Protein AF-A0A5N9B2C7-F1 (afdb_monomer_lite)

Structure (mmCIF, N/CA/C/O backbone):
data_AF-A0A5N9B2C7-F1
#
_entry.id   AF-A0A5N9B2C7-F1
#
loop_
_atom_site.group_PDB
_atom_site.id
_atom_site.type_symbol
_atom_site.label_atom_id
_atom_site.label_alt_id
_atom_site.label_comp_id
_atom_site.label_asym_id
_atom_site.label_entity_id
_atom_site.label_seq_id
_atom_site.pdbx_PDB_ins_code
_atom_site.Cartn_x
_atom_site.Cartn_y
_atom_site.Cartn_z
_atom_site.occupancy
_atom_site.B_iso_or_equiv
_atom_site.auth_seq_id
_atom_site.auth_comp_id
_atom_site.auth_asym_id
_atom_site.auth_atom_id
_atom_site.pdbx_PDB_model_num
ATOM 1 N N . MET A 1 1 ? 15.165 1.015 -31.258 1.00 82.75 1 MET A N 1
ATOM 2 C CA . MET A 1 1 ? 15.389 -0.322 -30.674 1.00 82.75 1 MET A CA 1
ATOM 3 C C . MET A 1 1 ? 16.828 -0.724 -30.957 1.00 82.75 1 MET A C 1
ATOM 5 O O . MET A 1 1 ? 17.271 -0.529 -32.082 1.00 82.75 1 MET A O 1
ATOM 9 N N . ASN A 1 2 ? 17.553 -1.218 -29.953 1.00 95.88 2 ASN A N 1
ATOM 10 C CA . ASN A 1 2 ? 18.901 -1.771 -30.108 1.00 95.88 2 ASN A CA 1
ATOM 11 C C . ASN A 1 2 ? 18.824 -3.311 -30.058 1.00 95.88 2 ASN A C 1
ATOM 13 O O . ASN A 1 2 ? 18.348 -3.856 -29.067 1.00 95.88 2 ASN A O 1
ATOM 17 N N . GLU A 1 3 ? 19.240 -3.999 -31.127 1.00 96.50 3 GLU A N 1
ATOM 18 C CA . GLU A 1 3 ? 19.083 -5.462 -31.265 1.00 96.50 3 GLU A CA 1
ATOM 19 C C . GLU A 1 3 ? 19.950 -6.259 -30.284 1.00 96.50 3 GLU A C 1
ATOM 21 O O . GLU A 1 3 ? 19.492 -7.251 -29.724 1.00 96.50 3 GLU A O 1
ATOM 26 N N . GLU A 1 4 ? 21.178 -5.801 -30.027 1.00 97.94 4 GLU A N 1
ATOM 27 C CA . GLU A 1 4 ? 22.082 -6.432 -29.060 1.00 97.94 4 GLU A CA 1
ATOM 28 C C . GLU A 1 4 ? 21.481 -6.377 -27.649 1.00 97.94 4 GLU A C 1
ATOM 30 O O . GLU A 1 4 ? 21.398 -7.390 -26.958 1.00 97.94 4 GLU A O 1
ATOM 35 N N . LEU A 1 5 ? 20.992 -5.203 -27.243 1.00 98.19 5 LEU A N 1
ATOM 36 C CA . LEU A 1 5 ? 20.344 -5.011 -25.950 1.00 98.19 5 LEU A CA 1
ATOM 37 C C . LEU A 1 5 ? 19.039 -5.808 -25.834 1.00 98.19 5 LEU A C 1
ATOM 39 O O . LEU A 1 5 ? 18.768 -6.378 -24.780 1.00 98.19 5 LEU A O 1
ATOM 43 N N . LEU A 1 6 ? 18.246 -5.883 -26.908 1.00 98.50 6 LEU A N 1
ATOM 44 C CA . LEU A 1 6 ? 17.039 -6.708 -26.930 1.00 98.50 6 LEU A CA 1
ATOM 45 C C . LEU A 1 6 ? 17.382 -8.178 -26.676 1.00 98.50 6 LEU A C 1
ATOM 47 O O . LEU A 1 6 ? 16.735 -8.817 -25.851 1.00 98.50 6 LEU A O 1
ATOM 51 N N . LYS A 1 7 ? 18.425 -8.695 -27.334 1.00 98.25 7 LYS A N 1
ATOM 52 C CA . LYS A 1 7 ? 18.879 -10.073 -27.137 1.00 98.25 7 LYS A CA 1
ATOM 53 C C . LYS A 1 7 ? 19.343 -10.320 -25.698 1.00 98.25 7 LYS A C 1
ATOM 55 O O . LYS A 1 7 ? 18.974 -11.331 -25.109 1.00 98.25 7 LYS A O 1
ATOM 60 N N . ILE A 1 8 ? 20.058 -9.362 -25.100 1.00 98.38 8 ILE A N 1
ATOM 61 C CA . ILE A 1 8 ? 20.439 -9.412 -23.678 1.00 98.38 8 ILE A CA 1
ATOM 62 C C . ILE A 1 8 ? 19.198 -9.512 -22.777 1.00 98.38 8 ILE A C 1
ATOM 64 O O . ILE A 1 8 ? 19.199 -10.308 -21.841 1.00 98.38 8 ILE A O 1
ATOM 68 N N . TYR A 1 9 ? 18.137 -8.744 -23.044 1.00 98.38 9 TYR A N 1
ATOM 69 C CA . TYR A 1 9 ? 16.883 -8.842 -22.286 1.00 98.38 9 TYR A CA 1
ATOM 70 C C . TYR A 1 9 ? 16.199 -10.205 -22.455 1.00 98.38 9 TYR A C 1
ATOM 72 O O . TYR A 1 9 ? 15.760 -10.784 -21.467 1.00 98.38 9 TYR A O 1
ATOM 80 N N . GLU A 1 10 ? 16.143 -10.732 -23.680 1.00 98.25 10 GLU A N 1
ATOM 81 C CA . GLU A 1 10 ? 15.544 -12.039 -23.994 1.00 98.25 10 GLU A CA 1
ATOM 82 C C . GLU A 1 10 ? 16.260 -13.209 -23.316 1.00 98.25 10 GLU A C 1
ATOM 84 O O . GLU A 1 10 ? 15.604 -14.129 -22.828 1.00 98.25 10 GLU A O 1
ATOM 89 N N . ASP A 1 11 ? 17.586 -13.151 -23.230 1.00 98.19 11 ASP A N 1
ATOM 90 C CA . ASP A 1 11 ? 18.393 -14.228 -22.657 1.00 98.19 11 ASP A CA 1
ATOM 91 C C . ASP A 1 11 ? 18.405 -14.229 -21.115 1.00 98.19 11 ASP A C 1
ATOM 93 O O . ASP A 1 11 ? 18.885 -15.185 -20.509 1.00 98.19 11 ASP A O 1
ATOM 97 N N . ASN A 1 12 ? 17.872 -13.186 -20.464 1.00 98.06 12 ASN A N 1
ATOM 98 C CA . ASN A 1 12 ? 17.952 -12.993 -19.011 1.00 98.06 12 ASN A CA 1
ATOM 99 C C . ASN A 1 12 ? 16.575 -12.746 -18.386 1.00 98.06 12 ASN A C 1
ATOM 101 O O . ASN A 1 12 ? 16.365 -11.744 -17.705 1.00 98.06 12 ASN A O 1
ATOM 105 N N . THR A 1 13 ? 15.625 -13.652 -18.621 1.00 98.25 13 THR A N 1
ATOM 106 C CA . THR A 1 13 ? 14.266 -13.541 -18.073 1.00 98.25 13 THR A CA 1
ATOM 107 C C . THR A 1 13 ? 14.038 -14.414 -16.837 1.00 98.25 13 THR A C 1
ATOM 109 O O . THR A 1 13 ? 14.652 -15.468 -16.680 1.00 98.25 13 THR A O 1
ATOM 112 N N . ASN A 1 14 ? 13.151 -13.974 -15.942 1.00 97.19 14 ASN A N 1
ATOM 113 C CA . ASN A 1 14 ? 12.683 -14.767 -14.800 1.00 97.19 14 ASN A CA 1
ATOM 114 C C . ASN A 1 14 ? 11.385 -15.541 -15.113 1.00 97.19 14 ASN A C 1
ATOM 116 O O . ASN A 1 14 ? 10.897 -15.547 -16.242 1.00 97.19 14 ASN A O 1
ATOM 120 N N . GLU A 1 15 ? 10.774 -16.157 -14.100 1.00 96.12 15 GLU A N 1
ATOM 121 C CA . GLU A 1 15 ? 9.525 -16.924 -14.203 1.00 96.12 15 GLU A CA 1
ATOM 122 C C . GLU A 1 15 ? 8.302 -16.113 -14.678 1.00 96.12 15 GLU A C 1
ATOM 124 O O . GLU A 1 15 ? 7.319 -16.686 -15.158 1.00 96.12 15 GLU A O 1
ATOM 129 N N . TYR A 1 16 ? 8.362 -14.781 -14.590 1.00 96.69 16 TYR A N 1
ATOM 130 C CA . TYR A 1 16 ? 7.344 -13.869 -15.116 1.00 96.69 16 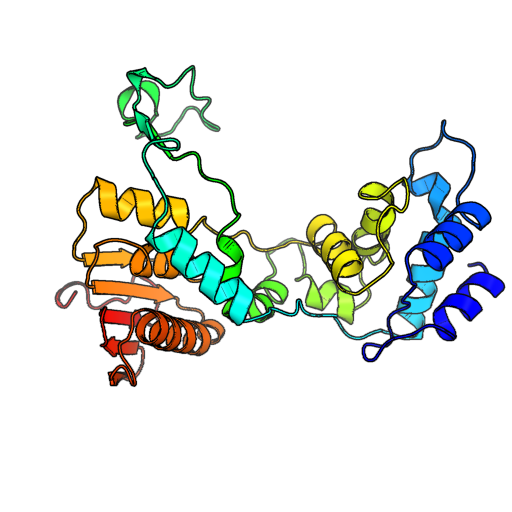TYR A CA 1
ATOM 131 C C . TYR A 1 16 ? 7.619 -13.449 -16.569 1.00 96.69 16 TYR A C 1
ATOM 133 O O . TYR A 1 16 ? 6.803 -12.747 -17.166 1.00 96.69 16 TYR A O 1
ATOM 141 N N . GLY A 1 17 ? 8.747 -13.871 -17.148 1.00 97.56 17 GLY A N 1
ATOM 142 C CA . GLY A 1 17 ? 9.225 -13.416 -18.452 1.00 97.56 17 GLY A CA 1
ATOM 143 C C . GLY A 1 17 ? 9.863 -12.025 -18.412 1.00 97.56 17 GLY A C 1
ATOM 144 O O . GLY A 1 17 ? 10.001 -11.396 -19.457 1.00 97.56 17 GLY A O 1
ATOM 145 N N . LEU A 1 18 ? 10.221 -11.512 -17.227 1.00 97.56 18 LEU A N 1
ATOM 146 C CA . LEU A 1 18 ? 10.821 -10.186 -17.074 1.00 97.56 18 LEU A CA 1
ATOM 147 C C . LEU A 1 18 ? 12.340 -10.231 -17.172 1.00 97.56 18 LEU A C 1
ATOM 149 O O . LEU A 1 18 ? 12.929 -11.088 -16.512 1.00 97.56 18 LEU A O 1
ATOM 153 N N . PRO A 1 19 ? 12.976 -9.277 -17.877 1.00 98.19 19 PRO A N 1
ATOM 154 C CA . PRO A 1 19 ? 14.418 -9.104 -17.831 1.00 98.19 19 PRO A CA 1
ATOM 155 C C . PRO A 1 19 ? 14.879 -8.832 -16.398 1.00 98.19 19 PRO A C 1
ATOM 157 O O . PRO A 1 19 ? 14.403 -7.906 -15.744 1.00 98.19 19 PRO A O 1
ATOM 160 N N . VAL A 1 20 ? 15.813 -9.630 -15.896 1.00 97.81 20 VAL A N 1
ATOM 161 C CA . VAL A 1 20 ? 16.370 -9.474 -14.553 1.00 97.81 20 VAL A CA 1
ATOM 162 C C . VAL A 1 20 ? 17.883 -9.525 -14.597 1.00 97.81 20 VAL A C 1
ATOM 164 O O . VAL A 1 20 ? 18.482 -10.323 -15.310 1.00 97.81 20 VAL A O 1
ATOM 167 N N . PHE A 1 21 ? 18.509 -8.668 -13.800 1.00 97.81 21 PHE A N 1
ATOM 168 C CA . PHE A 1 21 ? 19.958 -8.546 -13.746 1.00 97.81 21 PHE A CA 1
ATOM 169 C C . PHE A 1 21 ? 20.399 -8.362 -12.300 1.00 97.81 21 PHE A C 1
ATOM 171 O O . PHE A 1 21 ? 19.790 -7.604 -11.538 1.00 97.81 21 PHE A O 1
ATOM 178 N N . ASP A 1 22 ? 21.482 -9.039 -11.915 1.00 97.19 22 ASP A N 1
ATOM 179 C CA . ASP A 1 22 ? 22.199 -8.682 -10.696 1.00 97.19 22 ASP A CA 1
ATOM 180 C C . ASP A 1 22 ? 22.726 -7.236 -10.779 1.00 97.19 22 ASP A C 1
ATOM 182 O O . ASP A 1 22 ? 22.706 -6.595 -11.833 1.00 97.19 22 ASP A O 1
ATOM 186 N N . LEU A 1 23 ? 23.179 -6.703 -9.644 1.00 96.56 23 LEU A N 1
ATOM 187 C CA . LEU A 1 23 ? 23.578 -5.302 -9.547 1.00 96.56 23 LEU A CA 1
ATOM 188 C C . LEU A 1 23 ? 24.728 -4.958 -10.503 1.00 96.56 23 LEU A C 1
ATOM 190 O O . LEU A 1 23 ? 24.668 -3.939 -11.184 1.00 96.56 23 LEU A O 1
ATOM 194 N N . PHE A 1 24 ? 25.748 -5.812 -10.572 1.00 96.94 24 PHE A N 1
ATOM 195 C CA . PHE A 1 24 ? 26.941 -5.559 -11.372 1.00 96.94 24 PHE A CA 1
ATOM 196 C C . PHE A 1 24 ? 26.616 -5.591 -12.868 1.00 96.94 24 PHE A C 1
ATOM 198 O O . PHE A 1 24 ? 26.969 -4.676 -13.613 1.00 96.94 24 PHE A O 1
ATOM 205 N N . THR A 1 25 ? 25.881 -6.613 -13.305 1.00 97.06 25 THR A N 1
ATOM 206 C CA . THR A 1 25 ? 25.435 -6.748 -14.693 1.00 97.06 25 THR A CA 1
ATOM 207 C C . THR A 1 25 ? 24.543 -5.572 -15.091 1.00 97.06 25 THR A C 1
ATOM 209 O O . THR A 1 25 ? 24.747 -4.969 -16.146 1.00 97.06 25 THR A O 1
ATOM 212 N N . TRP A 1 26 ? 23.604 -5.181 -14.224 1.00 97.06 26 TRP A N 1
ATOM 213 C CA . TRP A 1 26 ? 22.717 -4.049 -14.479 1.00 97.06 26 TRP A CA 1
ATOM 214 C C . TRP A 1 26 ? 23.481 -2.733 -14.637 1.00 97.06 26 TRP A C 1
ATOM 216 O O . TRP A 1 26 ? 23.239 -1.992 -15.591 1.00 97.06 26 TRP A O 1
ATOM 226 N N . GLN A 1 27 ? 24.438 -2.460 -13.750 1.00 96.31 27 GLN A N 1
ATOM 227 C CA . GLN A 1 27 ? 25.285 -1.271 -13.830 1.00 96.31 27 GLN A CA 1
ATOM 228 C C . GLN A 1 27 ? 26.070 -1.225 -15.141 1.00 96.31 27 GLN A C 1
ATOM 230 O O . GLN A 1 27 ? 26.015 -0.215 -15.837 1.00 96.31 27 GLN A O 1
ATOM 235 N N . ASN A 1 28 ? 26.709 -2.329 -15.535 1.00 96.69 28 ASN A N 1
ATOM 236 C CA . ASN A 1 28 ? 27.481 -2.391 -16.779 1.00 96.69 28 ASN A CA 1
ATOM 237 C C . ASN A 1 28 ? 26.622 -2.133 -18.023 1.00 96.69 28 ASN A C 1
ATOM 239 O O . ASN A 1 28 ? 27.035 -1.390 -18.917 1.00 96.69 28 ASN A O 1
ATOM 243 N N . ILE A 1 29 ? 25.415 -2.707 -18.080 1.00 96.81 29 ILE A N 1
ATOM 244 C CA . ILE A 1 29 ? 24.469 -2.451 -19.174 1.00 96.81 29 ILE A CA 1
ATOM 245 C C . ILE A 1 29 ? 24.108 -0.959 -19.207 1.00 96.81 29 ILE A C 1
ATOM 247 O O . ILE A 1 29 ? 24.172 -0.332 -20.263 1.00 96.81 29 ILE A O 1
ATOM 251 N N . ASN A 1 30 ? 23.778 -0.359 -18.061 1.00 96.00 30 ASN A N 1
ATOM 252 C CA . ASN A 1 30 ? 23.427 1.061 -18.009 1.00 96.00 30 ASN A CA 1
ATOM 253 C C . ASN A 1 30 ? 24.604 1.958 -18.404 1.00 96.00 30 ASN A C 1
ATOM 255 O O . ASN A 1 30 ? 24.413 2.861 -19.210 1.00 96.00 30 ASN A O 1
ATOM 259 N N . THR A 1 31 ? 25.824 1.681 -17.943 1.00 95.44 31 THR A N 1
ATOM 260 C CA . THR A 1 31 ? 27.028 2.416 -18.364 1.00 95.44 31 THR A CA 1
ATOM 261 C C . THR A 1 31 ? 27.252 2.346 -19.875 1.00 95.44 31 THR A C 1
ATOM 263 O O . THR A 1 31 ? 27.678 3.332 -20.469 1.00 95.44 31 THR A O 1
ATOM 266 N N . LYS A 1 32 ? 26.955 1.206 -20.511 1.00 96.50 32 LYS A N 1
ATOM 267 C CA . LYS A 1 32 ? 27.124 1.024 -21.958 1.00 96.50 32 LYS A CA 1
ATOM 268 C C . LYS A 1 32 ? 26.070 1.766 -22.789 1.00 96.50 32 LYS A C 1
ATOM 270 O O . LYS A 1 32 ? 26.400 2.266 -23.861 1.00 96.50 32 LYS A O 1
ATOM 275 N N . TYR A 1 33 ? 24.812 1.794 -22.342 1.00 96.50 33 TYR A N 1
ATOM 276 C CA . TYR A 1 33 ? 23.679 2.233 -23.173 1.00 96.50 33 TYR A CA 1
ATOM 277 C C . TYR A 1 33 ? 23.008 3.545 -22.730 1.00 96.50 33 TYR A C 1
ATOM 279 O O . TYR A 1 33 ? 22.169 4.061 -23.472 1.00 96.50 33 TYR A O 1
ATOM 287 N N . ILE A 1 34 ? 23.334 4.090 -21.553 1.00 95.44 34 ILE A N 1
ATOM 288 C CA . ILE A 1 34 ? 22.892 5.429 -21.135 1.00 95.44 34 ILE A CA 1
ATOM 289 C C . ILE A 1 34 ? 23.835 6.489 -21.709 1.00 95.44 34 ILE A C 1
ATOM 291 O O . ILE A 1 34 ? 25.053 6.364 -21.623 1.00 95.44 34 ILE A O 1
ATOM 295 N N . ASP A 1 35 ? 23.261 7.572 -22.236 1.00 95.12 35 ASP A N 1
ATOM 296 C CA . ASP A 1 35 ? 24.022 8.729 -22.711 1.00 95.12 35 ASP A CA 1
ATOM 297 C C . ASP A 1 35 ? 24.835 9.377 -21.564 1.00 95.12 35 ASP A C 1
ATOM 299 O O . ASP A 1 35 ? 24.261 9.730 -20.515 1.00 95.12 35 ASP A O 1
ATOM 303 N N . PRO A 1 36 ? 26.162 9.544 -21.722 1.00 94.19 36 PRO A N 1
ATOM 304 C CA . PRO A 1 36 ? 27.002 10.166 -20.707 1.00 94.19 36 PRO A CA 1
ATOM 305 C C . PRO A 1 36 ? 26.758 11.675 -20.541 1.00 94.19 36 PRO A C 1
ATOM 307 O O . PRO A 1 36 ? 27.207 12.224 -19.536 1.00 94.19 36 PRO A O 1
ATOM 310 N N . ASP A 1 37 ? 26.053 12.353 -21.457 1.00 94.88 37 ASP A N 1
ATOM 311 C CA . ASP A 1 37 ? 25.750 13.784 -21.351 1.00 94.88 37 ASP A CA 1
ATOM 312 C C . ASP A 1 37 ? 24.792 14.073 -20.183 1.00 94.88 37 ASP A C 1
ATOM 314 O O . ASP A 1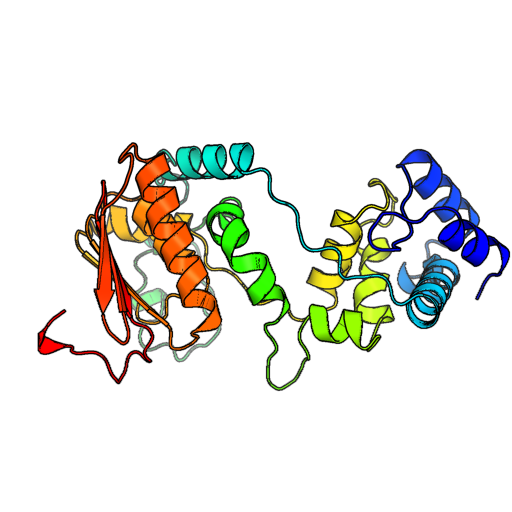 37 ? 23.567 13.948 -20.272 1.00 94.88 37 ASP A O 1
ATOM 318 N N . THR A 1 38 ? 25.367 14.492 -19.057 1.00 92.69 38 THR A N 1
ATOM 319 C CA . THR A 1 38 ? 24.642 14.823 -17.827 1.00 92.69 38 THR A CA 1
ATOM 320 C C . THR A 1 38 ? 23.846 16.124 -17.913 1.00 92.69 38 THR A C 1
ATOM 322 O O . THR A 1 38 ? 23.044 16.384 -17.015 1.00 92.69 38 THR A O 1
ATOM 325 N N . SER A 1 39 ? 24.001 16.919 -18.980 1.00 95.06 39 SER A N 1
ATOM 326 C CA . SER A 1 39 ? 23.151 18.090 -19.225 1.00 95.06 39 SER A CA 1
ATOM 327 C C . SER A 1 39 ? 21.734 17.697 -19.662 1.00 95.06 39 SER A C 1
ATOM 329 O O . SER A 1 39 ? 20.785 18.472 -19.510 1.00 95.06 39 SER A O 1
ATOM 331 N N . LEU A 1 40 ? 21.561 16.471 -20.168 1.00 94.06 40 LEU A N 1
ATOM 332 C CA . LEU A 1 40 ? 20.271 15.940 -20.580 1.00 94.06 40 LEU A CA 1
ATOM 333 C C . LEU A 1 40 ? 19.497 15.349 -19.389 1.00 94.06 40 LEU A C 1
ATOM 335 O O . LEU A 1 40 ? 20.069 14.683 -18.523 1.00 94.06 40 LEU A O 1
ATOM 339 N N . PRO A 1 41 ? 18.158 15.488 -19.356 1.00 93.00 41 PRO A N 1
ATOM 340 C CA . PRO A 1 41 ? 17.342 14.780 -18.379 1.00 93.00 41 PRO A CA 1
ATOM 341 C C . PRO A 1 41 ? 17.465 13.261 -18.564 1.00 93.00 41 PRO A C 1
ATOM 343 O O . PRO A 1 41 ? 17.583 12.764 -19.686 1.00 93.00 41 PRO A O 1
ATOM 346 N N . MET A 1 42 ? 17.335 12.510 -17.466 1.00 93.25 42 MET A N 1
ATOM 347 C CA . MET A 1 42 ? 17.498 11.048 -17.456 1.00 93.25 42 MET A CA 1
ATOM 348 C C . MET A 1 42 ? 16.619 10.316 -18.485 1.00 93.25 42 MET A C 1
ATOM 350 O O . MET A 1 42 ? 17.049 9.342 -19.091 1.00 93.25 42 MET A O 1
ATOM 354 N N . SER A 1 43 ? 15.413 10.818 -18.767 1.00 89.25 43 SER A N 1
ATOM 355 C CA . SER A 1 43 ? 14.522 10.238 -19.785 1.00 89.25 43 SER A CA 1
ATOM 356 C C . SER A 1 43 ? 15.069 10.314 -21.216 1.00 89.25 43 SER A C 1
ATOM 358 O O . SER A 1 43 ? 14.689 9.494 -22.050 1.00 89.25 43 SER A O 1
ATOM 360 N N . LYS A 1 44 ? 15.939 11.289 -21.516 1.00 94.19 44 LYS A N 1
ATOM 361 C CA . LYS A 1 44 ? 16.662 11.369 -22.792 1.00 94.19 44 LYS A CA 1
ATOM 362 C C . LYS A 1 44 ? 17.910 10.495 -22.759 1.00 94.19 44 LYS A C 1
ATOM 364 O O . LYS A 1 44 ? 18.135 9.754 -23.709 1.00 94.19 44 LYS A O 1
ATOM 369 N N . ARG A 1 45 ? 18.655 10.525 -21.650 1.00 96.00 45 ARG A N 1
ATOM 370 C CA . ARG A 1 45 ? 19.885 9.737 -21.491 1.00 96.00 45 ARG A CA 1
ATOM 371 C C . ARG A 1 45 ? 19.631 8.231 -21.569 1.00 96.00 45 ARG A C 1
ATOM 373 O O . ARG A 1 45 ? 20.344 7.523 -22.265 1.00 96.00 45 ARG A O 1
ATOM 380 N N . ALA A 1 46 ? 18.566 7.748 -20.934 1.00 96.25 46 ALA A N 1
ATOM 381 C CA . ALA A 1 46 ? 18.173 6.339 -20.940 1.00 96.25 46 ALA A CA 1
ATOM 382 C C . ALA A 1 46 ? 17.264 5.952 -22.126 1.00 96.25 46 ALA A C 1
ATOM 384 O O . ALA A 1 46 ? 16.639 4.893 -22.100 1.00 96.25 46 ALA A O 1
ATOM 385 N N . LYS A 1 47 ? 17.146 6.785 -23.174 1.00 96.19 47 LYS A N 1
ATOM 386 C CA . LYS A 1 47 ? 16.179 6.564 -24.265 1.00 96.19 47 LYS A CA 1
ATOM 387 C C . LYS A 1 47 ? 16.347 5.205 -24.952 1.00 96.19 47 LYS A C 1
ATOM 389 O O . LYS A 1 47 ? 15.351 4.528 -25.181 1.00 96.19 47 LYS A O 1
ATOM 394 N N . VAL A 1 48 ? 17.581 4.796 -25.256 1.00 97.38 48 VAL A N 1
ATOM 395 C CA . VAL A 1 48 ? 17.857 3.501 -25.911 1.00 97.38 48 VAL A CA 1
ATOM 396 C C . VAL A 1 48 ? 17.394 2.333 -25.040 1.00 97.38 48 VAL A C 1
ATOM 398 O O . VAL A 1 48 ? 16.767 1.405 -25.552 1.00 97.38 48 VAL A O 1
ATOM 401 N N . MET A 1 49 ? 17.650 2.411 -23.733 1.00 97.12 49 MET A N 1
ATOM 402 C CA . MET A 1 49 ? 17.223 1.416 -22.750 1.00 97.12 49 MET A CA 1
ATOM 403 C C . MET A 1 49 ? 15.695 1.342 -22.657 1.00 97.12 49 MET A C 1
ATOM 405 O O . MET A 1 49 ? 15.118 0.269 -22.819 1.00 97.12 49 MET A O 1
ATOM 409 N N . ILE A 1 50 ? 15.035 2.492 -22.475 1.00 96.88 50 ILE A N 1
ATOM 410 C CA . ILE A 1 50 ? 13.575 2.594 -22.347 1.00 96.88 50 ILE A CA 1
ATOM 411 C C . ILE A 1 50 ? 12.880 2.063 -23.604 1.00 96.88 50 ILE A C 1
ATOM 413 O O . ILE A 1 50 ? 12.008 1.208 -23.496 1.00 96.88 50 ILE A O 1
ATOM 417 N N . ASP A 1 51 ? 13.271 2.528 -24.792 1.00 97.88 51 ASP A N 1
ATOM 418 C CA . ASP A 1 51 ? 12.633 2.113 -26.046 1.00 97.88 51 ASP A CA 1
ATOM 419 C C . ASP A 1 51 ? 12.832 0.615 -26.321 1.00 97.88 51 ASP A C 1
ATOM 421 O O . ASP A 1 51 ? 11.945 -0.044 -26.859 1.00 97.88 51 ASP A O 1
ATOM 425 N N . THR A 1 52 ? 13.997 0.066 -25.965 1.00 98.44 52 THR A N 1
ATOM 426 C CA . THR A 1 52 ? 14.276 -1.366 -26.149 1.00 98.44 52 THR A CA 1
ATOM 427 C C . THR A 1 52 ? 13.489 -2.215 -25.148 1.00 98.44 52 THR A C 1
ATOM 429 O O . THR A 1 52 ? 12.958 -3.254 -25.529 1.00 98.44 52 THR A O 1
ATOM 432 N N . MET A 1 53 ? 13.332 -1.750 -23.903 1.00 97.94 53 MET A N 1
ATOM 433 C CA . MET A 1 53 ? 12.490 -2.408 -22.898 1.00 97.94 53 MET A CA 1
ATOM 434 C C . MET A 1 53 ? 11.007 -2.371 -23.295 1.00 97.94 53 MET A C 1
ATOM 436 O O . MET A 1 53 ? 10.321 -3.377 -23.171 1.00 97.94 53 MET A O 1
ATOM 440 N N . ILE A 1 54 ? 10.512 -1.247 -23.827 1.00 97.69 54 ILE A N 1
ATOM 441 C CA . ILE A 1 54 ? 9.138 -1.143 -24.351 1.00 97.69 54 ILE A CA 1
ATOM 442 C C . ILE A 1 54 ? 8.921 -2.162 -25.471 1.00 97.69 54 ILE A C 1
ATOM 444 O O . ILE A 1 54 ? 7.963 -2.927 -25.421 1.00 97.69 54 ILE A O 1
ATOM 448 N N . HIS A 1 55 ? 9.846 -2.234 -26.432 1.00 98.12 55 HIS A N 1
ATOM 449 C CA . HIS A 1 55 ? 9.751 -3.204 -27.521 1.00 98.12 55 HIS A CA 1
ATOM 450 C C . HIS A 1 55 ? 9.757 -4.657 -27.018 1.00 98.12 55 HIS A C 1
ATOM 452 O O . HIS A 1 55 ? 8.994 -5.490 -27.505 1.00 98.12 55 HIS A O 1
ATOM 458 N N . PHE A 1 56 ? 10.589 -4.964 -26.015 1.00 98.44 56 PHE A N 1
ATOM 459 C CA . PHE A 1 56 ? 10.580 -6.268 -25.353 1.00 98.44 56 PHE A CA 1
ATOM 460 C C . PHE A 1 56 ? 9.192 -6.589 -24.771 1.00 98.44 56 PHE A C 1
ATOM 462 O O . PHE A 1 56 ? 8.669 -7.679 -24.993 1.00 98.44 56 PHE A O 1
ATOM 469 N N . PHE A 1 57 ? 8.580 -5.639 -24.061 1.00 98.00 57 PHE A N 1
ATOM 470 C CA . PHE A 1 57 ? 7.264 -5.800 -23.438 1.00 98.00 57 PHE A CA 1
ATOM 471 C C . PHE A 1 57 ? 6.152 -6.031 -24.470 1.00 98.00 57 PHE A C 1
ATOM 473 O O . PHE A 1 57 ? 5.372 -6.970 -24.328 1.00 98.00 57 PHE A O 1
ATOM 480 N N . GLU A 1 58 ? 6.129 -5.253 -25.552 1.00 97.00 58 GLU A N 1
ATOM 481 C CA . GLU A 1 58 ? 5.157 -5.412 -26.642 1.00 97.00 58 GLU A CA 1
ATOM 482 C C . GLU A 1 58 ? 5.249 -6.796 -27.306 1.00 97.00 58 GLU A C 1
ATOM 484 O O . GLU A 1 58 ? 4.224 -7.403 -27.632 1.00 97.00 58 GLU A O 1
ATOM 489 N N . LYS A 1 59 ? 6.478 -7.303 -27.483 1.00 97.31 59 LYS A N 1
ATOM 490 C CA . LYS A 1 59 ? 6.761 -8.593 -28.124 1.00 97.31 59 LYS A CA 1
ATOM 491 C C . LYS A 1 59 ? 6.437 -9.784 -27.223 1.00 97.31 59 LYS A C 1
ATOM 493 O O . LYS A 1 59 ? 5.825 -10.743 -27.686 1.00 97.31 59 LYS A O 1
ATOM 498 N N . HIS A 1 60 ? 6.864 -9.736 -25.963 1.00 97.62 60 HIS A N 1
ATOM 499 C CA . HIS A 1 60 ? 6.866 -10.903 -25.070 1.00 97.62 60 HIS A CA 1
ATOM 500 C C . HIS A 1 60 ? 5.757 -10.892 -24.023 1.00 97.62 60 HIS A C 1
ATOM 502 O O . HIS A 1 60 ? 5.440 -11.945 -23.479 1.00 97.62 60 HIS A O 1
ATOM 508 N N . LYS A 1 61 ? 5.149 -9.728 -23.762 1.00 97.06 61 LYS A N 1
ATOM 509 C CA . LYS A 1 61 ? 4.038 -9.533 -22.817 1.00 97.06 61 LYS A CA 1
ATOM 510 C C . LYS A 1 61 ? 4.293 -10.217 -21.463 1.00 97.06 61 LYS A C 1
ATOM 512 O O . LYS A 1 61 ? 3.550 -11.131 -21.091 1.00 97.06 61 LYS A O 1
ATOM 517 N N . PRO A 1 62 ? 5.353 -9.814 -20.734 1.00 97.44 62 PRO A N 1
ATOM 518 C CA . PRO A 1 62 ? 5.690 -10.419 -19.451 1.00 97.44 62 PRO A CA 1
ATOM 519 C C . PRO A 1 62 ? 4.521 -10.323 -18.467 1.00 97.44 62 PRO A C 1
ATOM 521 O O . PRO A 1 62 ? 3.757 -9.357 -18.472 1.00 97.44 62 PRO A O 1
ATOM 524 N N . LYS A 1 63 ? 4.387 -11.314 -17.585 1.00 96.56 63 LYS A N 1
ATOM 525 C CA . LYS A 1 63 ? 3.336 -11.335 -16.561 1.00 96.56 63 LYS A CA 1
ATOM 526 C C . LYS A 1 63 ? 3.611 -10.276 -15.491 1.00 96.56 63 LYS A C 1
ATOM 528 O O . LYS A 1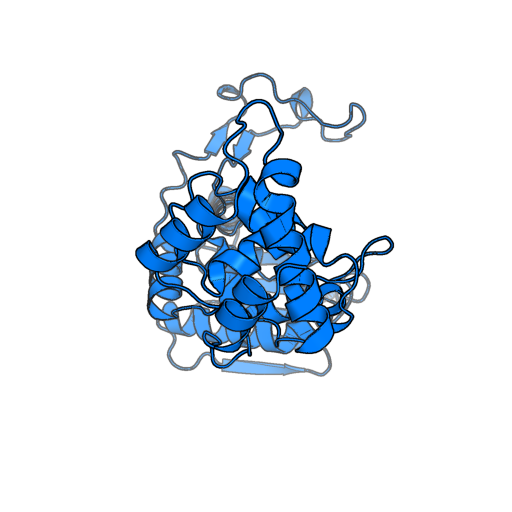 63 ? 4.762 -10.024 -15.146 1.00 96.56 63 LYS A O 1
ATOM 533 N N . PHE A 1 64 ? 2.550 -9.681 -14.942 1.00 95.38 64 PHE A N 1
ATOM 534 C CA . PHE A 1 64 ? 2.673 -8.684 -13.876 1.00 95.38 64 PHE A CA 1
ATOM 535 C C . PHE A 1 64 ? 3.342 -9.292 -12.625 1.00 95.38 64 PHE A C 1
ATOM 537 O O . PHE A 1 64 ? 2.811 -10.267 -12.075 1.00 95.38 64 PHE A O 1
ATOM 544 N N . PRO A 1 65 ? 4.469 -8.735 -12.142 1.00 93.69 65 PRO A N 1
ATOM 545 C CA . PRO A 1 65 ? 5.211 -9.287 -11.016 1.00 93.69 65 PRO A CA 1
ATOM 546 C C . PRO A 1 65 ? 4.626 -8.769 -9.701 1.00 93.69 65 PRO A C 1
ATOM 548 O O . PRO A 1 65 ? 5.160 -7.835 -9.104 1.00 93.69 65 PRO A O 1
ATOM 551 N N . PHE A 1 66 ? 3.497 -9.332 -9.262 1.00 90.88 66 PHE A N 1
ATOM 552 C CA . PHE A 1 66 ? 2.888 -8.942 -7.986 1.00 90.88 66 PHE A CA 1
ATOM 553 C C . PHE A 1 66 ? 3.914 -8.929 -6.854 1.00 90.88 66 PHE A C 1
ATOM 555 O O . PHE A 1 66 ? 4.856 -9.719 -6.835 1.00 90.88 66 PHE A O 1
ATOM 562 N N . ARG A 1 67 ? 3.718 -8.017 -5.902 1.00 89.88 67 ARG A N 1
ATOM 563 C CA . ARG A 1 67 ? 4.608 -7.925 -4.754 1.00 89.88 67 ARG A CA 1
ATOM 564 C C . ARG A 1 67 ? 4.524 -9.207 -3.931 1.00 89.88 67 ARG A C 1
ATOM 566 O O . ARG A 1 67 ? 3.438 -9.596 -3.506 1.00 89.88 67 ARG A O 1
ATOM 573 N N . ASP A 1 68 ? 5.684 -9.781 -3.652 1.00 88.31 68 ASP A N 1
ATOM 574 C CA . ASP A 1 68 ? 5.825 -10.852 -2.678 1.00 88.31 68 ASP A CA 1
ATOM 575 C C . ASP A 1 68 ? 5.985 -10.268 -1.272 1.00 88.31 68 ASP A C 1
ATOM 577 O O . ASP A 1 68 ? 6.613 -9.220 -1.067 1.00 88.31 68 ASP A O 1
ATOM 581 N N . PHE A 1 69 ? 5.393 -10.952 -0.300 1.00 93.69 69 PHE A N 1
ATOM 582 C CA . PHE A 1 69 ? 5.445 -10.589 1.107 1.00 93.69 69 PHE A CA 1
ATOM 583 C C . PHE A 1 69 ? 5.990 -11.770 1.897 1.00 93.69 69 PHE A C 1
ATOM 585 O O . PHE A 1 69 ? 5.511 -12.892 1.747 1.00 93.69 69 PHE A O 1
ATOM 592 N N . ASP A 1 70 ? 6.967 -11.502 2.757 1.00 96.06 70 ASP A N 1
ATOM 593 C CA . ASP A 1 70 ? 7.383 -12.452 3.778 1.00 96.06 70 ASP A CA 1
ATOM 594 C C . ASP A 1 70 ? 6.450 -12.300 4.989 1.00 96.06 70 ASP A C 1
ATOM 596 O O . ASP A 1 70 ? 6.428 -11.255 5.647 1.00 96.06 70 ASP A O 1
ATOM 600 N N . GLU A 1 71 ? 5.648 -13.329 5.273 1.00 96.62 71 GLU A N 1
ATOM 601 C CA . GLU A 1 71 ? 4.708 -13.311 6.398 1.00 96.62 71 GLU A CA 1
ATOM 602 C C . GLU A 1 71 ? 5.431 -13.121 7.740 1.00 96.62 71 GLU A C 1
ATOM 604 O O . GLU A 1 71 ? 4.898 -12.465 8.637 1.00 96.62 71 GLU A O 1
ATOM 609 N N . HIS A 1 72 ? 6.656 -13.641 7.887 1.00 97.75 72 HIS A N 1
ATOM 610 C CA . HIS A 1 72 ? 7.440 -13.439 9.098 1.00 97.75 72 HIS A CA 1
ATOM 611 C C . HIS A 1 72 ? 7.708 -11.950 9.318 1.00 97.75 72 HIS A C 1
ATOM 613 O O . HIS A 1 72 ? 7.415 -11.438 10.401 1.00 97.75 72 HIS A O 1
ATOM 619 N N . ASP A 1 73 ? 8.202 -11.253 8.296 1.00 97.81 73 ASP A N 1
ATOM 620 C CA . ASP A 1 73 ? 8.504 -9.821 8.365 1.00 97.81 73 ASP A CA 1
ATOM 621 C C . ASP A 1 73 ? 7.242 -8.989 8.606 1.00 97.81 73 ASP A C 1
ATOM 623 O O . ASP A 1 73 ? 7.236 -8.069 9.429 1.00 97.81 73 ASP A O 1
ATOM 627 N N . VAL A 1 74 ? 6.143 -9.328 7.925 1.00 98.38 74 VAL A N 1
ATOM 628 C CA . VAL A 1 74 ? 4.853 -8.649 8.107 1.00 98.38 74 VAL A CA 1
ATOM 629 C C . VAL A 1 74 ? 4.339 -8.835 9.536 1.00 98.38 74 VAL A C 1
ATOM 631 O O . VAL A 1 74 ? 3.909 -7.865 10.166 1.00 98.38 74 VAL A O 1
ATOM 634 N N . ARG A 1 75 ? 4.443 -10.047 10.090 1.00 98.44 75 ARG A N 1
ATOM 635 C CA . ARG A 1 75 ? 4.066 -10.348 11.474 1.00 98.44 75 ARG A CA 1
ATOM 636 C C . ARG A 1 75 ? 4.937 -9.604 12.485 1.00 98.44 75 ARG A C 1
ATOM 638 O O . ARG A 1 75 ? 4.403 -9.059 13.450 1.00 98.44 75 ARG A O 1
ATOM 645 N N . GLN A 1 76 ? 6.254 -9.536 12.275 1.00 98.56 76 GLN A N 1
ATOM 646 C CA . GLN A 1 76 ? 7.124 -8.730 13.141 1.00 98.56 76 GLN A CA 1
ATOM 647 C C . GLN A 1 76 ? 6.710 -7.260 13.112 1.00 98.56 76 GLN A C 1
ATOM 649 O O . GLN A 1 76 ? 6.580 -6.635 14.165 1.00 98.56 76 GLN A O 1
ATOM 654 N N . ASN A 1 77 ? 6.412 -6.728 11.926 1.00 98.31 77 ASN A N 1
ATOM 655 C CA . ASN A 1 77 ? 5.960 -5.351 11.787 1.00 98.31 77 ASN A CA 1
ATOM 656 C C . ASN A 1 77 ? 4.606 -5.104 12.477 1.00 98.31 77 ASN A C 1
ATOM 658 O O . ASN A 1 77 ? 4.402 -4.052 13.082 1.00 98.31 77 ASN A O 1
ATOM 662 N N . PHE A 1 78 ? 3.698 -6.087 12.455 1.00 98.75 78 PHE A N 1
ATOM 663 C CA . PHE A 1 78 ? 2.460 -6.052 13.236 1.00 98.75 78 PHE A CA 1
ATOM 664 C C . PHE A 1 78 ? 2.731 -5.974 14.744 1.00 98.75 78 PHE A C 1
ATOM 666 O O . PHE A 1 78 ? 2.171 -5.113 15.420 1.00 98.75 78 PHE A O 1
ATOM 673 N N . TYR A 1 79 ? 3.644 -6.785 15.283 1.00 98.62 79 TYR A N 1
ATOM 674 C CA . TYR A 1 79 ? 4.013 -6.695 16.700 1.00 98.62 79 TYR A CA 1
ATOM 675 C C . TYR A 1 79 ? 4.709 -5.381 17.056 1.00 98.62 79 TYR A C 1
ATOM 677 O O . TYR A 1 79 ? 4.471 -4.833 18.136 1.00 98.62 79 TYR A O 1
ATOM 685 N N . THR A 1 80 ? 5.532 -4.833 16.160 1.00 98.19 80 THR A N 1
ATOM 686 C CA . THR A 1 80 ? 6.092 -3.488 16.337 1.00 98.19 80 THR A CA 1
ATOM 687 C C . THR A 1 80 ? 4.983 -2.435 16.377 1.00 98.19 80 THR A C 1
ATOM 689 O O . THR A 1 80 ? 5.017 -1.567 17.247 1.00 98.19 80 THR A O 1
ATOM 692 N N . LEU A 1 81 ? 3.959 -2.537 15.520 1.00 98.25 81 LEU A N 1
ATOM 693 C CA . LEU A 1 81 ? 2.799 -1.644 15.554 1.00 98.25 81 LEU A CA 1
ATOM 694 C C . LEU A 1 81 ? 2.032 -1.750 16.881 1.00 98.25 81 LEU A C 1
ATOM 696 O O . LEU A 1 81 ? 1.690 -0.719 17.459 1.00 98.25 81 LEU A O 1
ATOM 700 N N . CYS A 1 82 ? 1.786 -2.963 17.387 1.00 97.88 82 CYS A N 1
ATOM 701 C CA . CYS A 1 82 ? 1.124 -3.181 18.681 1.00 97.88 82 CYS A CA 1
ATOM 702 C C . CYS A 1 82 ? 1.854 -2.465 19.828 1.00 97.88 82 CYS A C 1
ATOM 704 O O . CYS A 1 82 ? 1.217 -1.828 20.668 1.00 97.88 82 CYS A O 1
ATOM 706 N N . ASN A 1 83 ? 3.189 -2.518 19.816 1.00 96.88 83 ASN A N 1
ATOM 707 C CA . ASN A 1 83 ? 4.059 -1.945 20.847 1.00 96.88 83 ASN A CA 1
ATOM 708 C C . ASN A 1 83 ? 4.535 -0.512 20.541 1.00 96.88 83 ASN A C 1
ATOM 710 O O . ASN A 1 83 ? 5.382 0.022 21.258 1.00 96.88 83 ASN A O 1
ATOM 714 N N . LEU A 1 84 ? 4.027 0.115 19.475 1.00 95.62 84 LEU A N 1
ATOM 715 C CA . LEU A 1 84 ? 4.491 1.418 19.012 1.00 95.62 84 LEU A CA 1
ATOM 716 C C . LEU A 1 84 ? 4.306 2.495 20.090 1.00 95.62 84 LEU A C 1
ATOM 718 O O . LEU A 1 84 ? 3.190 2.732 20.559 1.00 95.62 84 LEU A O 1
ATOM 722 N N . ASN A 1 85 ? 5.383 3.215 20.422 1.00 92.69 85 ASN A N 1
ATOM 723 C CA . ASN A 1 85 ? 5.279 4.433 21.218 1.00 92.69 85 ASN A CA 1
ATOM 724 C C . ASN A 1 85 ? 4.604 5.530 20.388 1.00 92.69 85 ASN A C 1
ATOM 726 O O . ASN A 1 85 ? 5.181 6.065 19.448 1.00 92.69 85 ASN A O 1
ATOM 730 N N . LEU A 1 86 ? 3.378 5.880 20.760 1.00 91.69 86 LEU A N 1
ATOM 731 C CA . LEU A 1 86 ? 2.584 6.866 20.032 1.00 91.69 86 LEU A CA 1
ATOM 732 C C . LEU A 1 86 ? 2.985 8.312 20.362 1.00 91.69 86 LEU A C 1
ATOM 734 O O . LEU A 1 86 ? 2.732 9.211 19.564 1.00 91.69 86 LEU A O 1
ATOM 738 N N . LYS A 1 87 ? 3.590 8.555 21.533 1.00 88.56 87 LYS A N 1
ATOM 739 C CA . LYS A 1 87 ? 3.774 9.909 22.088 1.00 88.56 87 LYS A CA 1
ATOM 740 C C . LYS A 1 87 ? 4.624 10.811 21.198 1.00 88.56 87 LYS A C 1
ATOM 742 O O . LYS A 1 87 ? 4.333 11.997 21.094 1.00 88.56 87 LYS A O 1
ATOM 747 N N . ASP A 1 88 ? 5.622 10.242 20.531 1.00 88.19 88 ASP A N 1
ATOM 748 C CA . ASP A 1 88 ? 6.579 10.997 19.715 1.00 88.19 88 ASP A CA 1
ATOM 749 C C . ASP A 1 88 ? 5.972 11.467 18.380 1.00 88.19 88 ASP A C 1
ATOM 751 O O . ASP A 1 88 ? 6.546 12.301 17.681 1.00 88.19 88 ASP A O 1
ATOM 755 N N . ASN A 1 89 ? 4.785 10.959 18.035 1.00 92.44 89 ASN A N 1
ATOM 756 C CA . ASN A 1 89 ? 4.087 11.232 16.782 1.00 92.44 89 ASN A CA 1
ATOM 757 C C . ASN A 1 89 ? 2.723 11.915 16.979 1.00 92.44 89 ASN A C 1
ATOM 759 O O . ASN A 1 89 ? 2.006 12.134 15.999 1.00 92.44 89 ASN A O 1
ATOM 763 N N . ILE A 1 90 ? 2.364 12.266 18.219 1.00 92.44 90 ILE A N 1
ATOM 764 C CA . ILE A 1 90 ? 1.136 12.995 18.557 1.00 92.44 90 ILE A CA 1
ATOM 765 C C . ILE A 1 90 ? 1.510 14.413 18.983 1.00 92.44 90 ILE A C 1
ATOM 767 O O . ILE A 1 90 ? 2.091 14.635 20.047 1.00 92.44 90 ILE A O 1
ATOM 771 N N . PHE A 1 91 ? 1.136 15.387 18.160 1.00 92.69 91 PHE A N 1
ATOM 772 C CA . PHE A 1 91 ? 1.411 16.798 18.400 1.00 92.69 91 PHE A CA 1
ATOM 773 C C . PHE A 1 91 ? 0.107 17.502 18.768 1.00 92.69 91 PHE A C 1
ATOM 775 O O . PHE A 1 91 ? -0.735 17.676 17.891 1.00 92.69 91 PHE A O 1
ATOM 782 N N . PRO A 1 92 ? -0.105 17.902 20.031 1.00 91.69 92 PRO A N 1
ATOM 783 C CA . PRO A 1 92 ? -1.284 18.679 20.392 1.00 91.69 92 PRO A CA 1
ATOM 784 C C . PRO A 1 92 ? -1.227 20.065 19.728 1.00 91.69 92 PRO A C 1
ATOM 786 O O . PRO A 1 92 ? -0.148 20.518 19.323 1.00 91.69 92 PRO A O 1
ATOM 789 N N . LYS A 1 93 ? -2.383 20.725 19.587 1.00 91.75 93 LYS A N 1
ATOM 790 C CA . LYS A 1 93 ? -2.531 21.998 18.856 1.00 91.75 93 LYS A CA 1
ATOM 791 C C . LYS A 1 93 ? -1.475 23.037 19.245 1.00 91.75 93 LYS A C 1
ATOM 793 O O . LYS A 1 93 ? -0.901 23.677 18.374 1.00 91.75 93 LYS A O 1
ATOM 798 N N . GLU A 1 94 ? -1.148 23.146 20.529 1.00 91.06 94 GLU A N 1
ATOM 799 C CA . GLU A 1 94 ? -0.218 24.140 21.086 1.00 91.06 94 GLU A CA 1
ATOM 800 C C . GLU A 1 94 ? 1.237 23.904 20.658 1.00 91.06 94 GLU A C 1
ATOM 802 O O . GLU A 1 94 ? 2.058 24.817 20.699 1.00 91.06 94 GLU A O 1
ATOM 807 N N . LYS A 1 95 ? 1.572 22.672 20.255 1.00 90.44 95 LYS A N 1
ATOM 808 C CA . LYS A 1 95 ? 2.888 22.309 19.707 1.00 90.44 95 LYS A CA 1
ATOM 809 C C . LYS A 1 95 ? 2.915 22.335 18.181 1.00 90.44 95 LYS A C 1
ATOM 811 O O . LYS A 1 95 ? 3.978 22.140 17.589 1.00 90.44 95 LYS A O 1
ATOM 816 N N . CYS A 1 96 ? 1.768 22.540 17.539 1.00 89.38 96 CYS A N 1
ATOM 817 C CA . CYS A 1 96 ? 1.696 22.674 16.095 1.00 89.38 96 CYS A CA 1
ATOM 818 C C . CYS A 1 96 ? 2.161 24.078 15.692 1.00 89.38 96 CYS A C 1
ATOM 820 O O . CYS A 1 96 ? 1.831 25.074 16.332 1.00 89.38 96 CYS A O 1
ATOM 822 N N . LYS A 1 97 ? 2.937 24.160 14.607 1.00 84.81 97 LYS A N 1
ATOM 823 C CA . LYS A 1 97 ? 3.164 25.432 13.905 1.00 84.81 97 LYS A CA 1
ATOM 824 C C . LYS A 1 97 ? 1.890 25.805 13.129 1.00 84.81 97 LYS A C 1
ATOM 826 O O . LYS A 1 97 ? 0.821 25.245 13.355 1.00 84.81 97 LYS A O 1
ATOM 831 N N . THR A 1 98 ? 2.006 26.708 12.164 1.00 86.00 98 THR A N 1
ATOM 832 C CA . THR A 1 98 ? 0.946 26.961 11.188 1.00 86.00 98 THR A CA 1
ATOM 833 C C . THR A 1 98 ? 0.567 25.671 10.457 1.00 86.00 98 THR A C 1
ATOM 835 O O . THR A 1 98 ? 1.409 25.045 9.810 1.00 86.00 98 THR A O 1
ATOM 838 N N . VAL A 1 99 ? -0.703 25.281 10.567 1.00 88.56 99 VAL A N 1
ATOM 839 C CA . VAL A 1 99 ? -1.292 24.210 9.761 1.00 88.56 99 VAL A CA 1
ATOM 840 C C . VAL A 1 99 ? -1.901 24.842 8.525 1.00 88.56 99 VAL A C 1
ATOM 842 O O . VAL A 1 99 ? -2.784 25.688 8.626 1.00 88.56 99 VAL A O 1
ATOM 845 N N . HIS A 1 100 ? -1.386 24.453 7.362 1.00 88.94 100 HIS A N 1
ATOM 846 C CA . HIS A 1 100 ? -1.910 24.900 6.082 1.00 88.94 100 HIS A CA 1
ATOM 847 C C . HIS A 1 100 ? -3.019 23.957 5.640 1.00 88.94 100 HIS A C 1
ATOM 849 O O . HIS A 1 100 ? -2.773 22.789 5.332 1.00 88.94 100 HIS A O 1
ATOM 855 N N . GLU A 1 101 ? -4.237 24.472 5.619 1.00 90.75 101 GLU A N 1
ATOM 856 C CA . GLU A 1 101 ? -5.384 23.761 5.082 1.00 90.75 101 GLU A CA 1
ATOM 857 C C . GLU A 1 101 ? -5.420 23.906 3.561 1.00 90.75 101 GLU A C 1
ATOM 859 O O . GLU A 1 101 ? -5.035 24.933 3.003 1.00 90.75 101 GLU A O 1
ATOM 864 N N . LYS A 1 102 ? -5.831 22.837 2.874 1.00 92.50 102 LYS A N 1
ATOM 865 C CA . LYS A 1 102 ? -5.882 22.821 1.405 1.00 92.50 102 LYS A CA 1
ATOM 866 C C . LYS A 1 102 ? -6.943 23.777 0.850 1.00 92.50 102 LYS A C 1
ATOM 868 O O . LYS A 1 102 ? -6.749 24.323 -0.233 1.00 92.50 102 LYS A O 1
ATOM 873 N N . TYR A 1 103 ? -8.044 23.920 1.576 1.00 92.44 103 TYR A N 1
ATOM 874 C CA . TYR A 1 103 ? -9.173 24.781 1.254 1.00 92.44 103 TYR A CA 1
ATOM 875 C C . TYR A 1 103 ? -9.455 25.669 2.465 1.00 92.44 103 TYR A C 1
ATOM 877 O O . TYR A 1 103 ? -9.127 25.298 3.594 1.00 92.44 103 TYR A O 1
ATOM 885 N N . ASP A 1 104 ? -10.007 26.847 2.216 1.00 89.56 104 ASP A N 1
ATOM 886 C CA . ASP A 1 104 ? -10.327 27.870 3.213 1.00 89.56 104 ASP A CA 1
ATOM 887 C C . ASP A 1 104 ? -11.762 27.758 3.755 1.00 89.56 104 ASP A C 1
ATOM 889 O O . ASP A 1 104 ? -12.135 28.491 4.668 1.00 89.56 104 ASP A O 1
ATOM 893 N N . ASP A 1 105 ? -12.554 26.819 3.234 1.00 92.69 105 ASP A N 1
ATOM 894 C CA . ASP A 1 105 ? -13.982 26.647 3.511 1.00 92.69 105 ASP A CA 1
ATOM 895 C C . ASP A 1 105 ? -14.308 25.439 4.407 1.00 92.69 105 ASP A C 1
ATOM 897 O O . ASP A 1 105 ? -15.471 25.046 4.543 1.00 92.69 105 ASP A O 1
ATOM 901 N N . TYR A 1 106 ? -13.308 24.842 5.064 1.00 91.25 106 TYR A N 1
ATOM 902 C CA . TYR A 1 106 ? -13.556 23.752 6.003 1.00 91.25 106 TYR A CA 1
ATOM 903 C C . TYR A 1 106 ? -14.381 24.236 7.204 1.00 91.25 106 TYR A C 1
ATOM 905 O O . TYR A 1 106 ? -13.908 24.999 8.045 1.00 91.25 106 TYR A O 1
ATOM 913 N N . VAL A 1 107 ? -15.600 23.702 7.344 1.00 93.00 107 VAL A N 1
ATOM 914 C CA . VAL A 1 107 ? -16.468 23.940 8.516 1.00 93.00 107 VAL A CA 1
ATOM 915 C C . VAL A 1 107 ? -15.739 23.604 9.827 1.00 93.00 107 VAL A C 1
ATOM 917 O O . VAL A 1 107 ? -15.865 24.325 10.808 1.00 93.00 107 VAL A O 1
ATOM 920 N N . GLY A 1 108 ? -14.931 22.538 9.829 1.00 89.38 108 GLY A N 1
ATOM 921 C CA . GLY A 1 108 ? -14.076 22.127 10.948 1.00 89.38 108 GLY A CA 1
ATOM 922 C C . GLY A 1 108 ? -12.621 22.574 10.795 1.00 89.38 108 GLY A C 1
ATOM 923 O O . GLY A 1 108 ? -11.728 21.736 10.919 1.00 89.38 108 GLY A O 1
ATOM 924 N N . ASN A 1 109 ? -12.386 23.851 10.476 1.00 92.25 109 ASN A N 1
ATOM 925 C CA . ASN A 1 109 ? -11.044 24.394 10.247 1.00 92.25 109 ASN A CA 1
ATOM 926 C C . ASN A 1 109 ? -10.099 24.167 11.445 1.00 92.25 109 ASN A C 1
ATOM 928 O O . ASN A 1 109 ? -10.500 24.213 12.612 1.00 92.25 109 ASN A O 1
ATOM 932 N N . PHE A 1 110 ? -8.818 23.945 11.169 1.00 92.81 110 PHE A N 1
ATOM 933 C CA . PHE A 1 110 ? -7.807 23.664 12.183 1.00 92.81 110 PHE A CA 1
ATOM 934 C C . PHE A 1 110 ? -7.591 24.821 13.180 1.00 92.81 110 PHE A C 1
ATOM 936 O O . PHE A 1 110 ? -7.480 24.540 14.381 1.00 92.81 110 PHE A O 1
ATOM 943 N N . PRO A 1 111 ? -7.526 26.106 12.760 1.00 90.38 111 PRO A N 1
ATOM 944 C CA . PRO A 1 111 ? -7.364 27.220 13.693 1.00 90.38 111 PRO A CA 1
ATOM 945 C C . PRO A 1 111 ? -8.419 27.257 14.801 1.00 90.38 111 PRO A C 1
ATOM 947 O O . PRO A 1 111 ? -8.073 27.493 15.959 1.00 90.38 111 PRO A O 1
ATOM 950 N N . GLU A 1 112 ? -9.675 26.957 14.488 1.00 91.31 112 GLU A N 1
ATOM 951 C CA . GLU A 1 112 ? -10.783 26.964 15.442 1.00 91.31 112 GLU A CA 1
ATOM 952 C C . GLU A 1 112 ? -10.940 25.601 16.133 1.00 91.31 112 GLU A C 1
ATOM 954 O O . GLU A 1 112 ? -10.824 25.513 17.356 1.00 91.31 112 GLU A O 1
ATOM 959 N N . TRP A 1 113 ? -11.064 24.518 15.362 1.00 92.75 113 TRP A N 1
ATOM 960 C CA . TRP A 1 113 ? -11.497 23.196 15.842 1.00 92.75 113 TRP A CA 1
ATOM 961 C C . TRP A 1 113 ? -10.374 22.163 15.986 1.00 92.75 113 TRP A C 1
ATOM 963 O O . TRP A 1 113 ? -10.567 21.114 16.601 1.00 92.75 113 TRP A O 1
ATOM 973 N N . GLY A 1 114 ? -9.189 22.433 15.435 1.00 91.25 114 GLY A N 1
ATOM 974 C CA . GLY A 1 114 ? -8.077 21.485 15.428 1.00 91.25 114 GLY A CA 1
ATOM 975 C C . GLY A 1 114 ? -7.617 21.108 16.837 1.00 91.25 114 GLY A C 1
ATOM 976 O O . GLY A 1 114 ? -7.320 21.979 17.650 1.00 91.25 114 GLY A O 1
ATOM 977 N N . MET A 1 115 ? -7.514 19.805 17.116 1.00 91.00 115 MET A N 1
ATOM 978 C CA . MET A 1 115 ? -7.010 19.278 18.397 1.00 91.00 115 MET A CA 1
ATOM 979 C C . MET A 1 115 ? -5.499 19.000 18.377 1.00 91.00 115 MET A C 1
ATOM 981 O O . MET A 1 115 ? -4.847 18.956 19.420 1.00 91.00 115 MET A O 1
ATOM 985 N N . GLY A 1 116 ? -4.932 18.788 17.190 1.00 91.69 116 GLY A N 1
ATOM 986 C CA . GLY A 1 116 ? -3.546 18.376 17.014 1.00 91.69 116 GLY A CA 1
ATOM 987 C C . GLY A 1 116 ? -3.332 17.576 15.733 1.00 91.69 116 GLY A C 1
ATOM 988 O O . GLY A 1 116 ? -4.246 17.405 14.929 1.00 91.69 116 GLY A O 1
ATOM 989 N N . ILE A 1 117 ? -2.110 17.082 15.549 1.00 92.00 117 ILE A N 1
ATOM 990 C CA . ILE A 1 117 ? -1.670 16.337 14.370 1.00 92.00 117 ILE A CA 1
ATOM 991 C C . ILE A 1 117 ? -1.136 14.967 14.788 1.00 92.00 117 ILE A C 1
ATOM 993 O O . ILE A 1 117 ? -0.278 14.854 15.666 1.00 92.00 117 ILE A O 1
ATOM 997 N N . LEU A 1 118 ? -1.601 13.930 14.089 1.00 93.19 118 LEU A N 1
ATOM 998 C CA . LEU A 1 118 ? -1.038 12.582 14.125 1.00 93.19 118 LEU A CA 1
ATOM 999 C C . LEU A 1 118 ? -0.051 12.432 12.961 1.00 93.19 118 LEU A C 1
ATOM 1001 O O . LEU A 1 118 ? -0.458 12.264 11.811 1.00 93.19 118 LEU A O 1
ATOM 1005 N N . ASN A 1 119 ? 1.251 12.504 13.238 1.00 92.69 119 ASN A N 1
ATOM 1006 C CA . ASN A 1 119 ? 2.287 12.481 12.205 1.00 92.69 119 ASN A CA 1
ATOM 1007 C C . ASN A 1 119 ? 3.071 11.165 12.223 1.00 92.69 119 ASN A C 1
ATOM 1009 O O . ASN A 1 119 ? 4.161 11.080 12.788 1.00 92.69 119 ASN A O 1
ATOM 1013 N N . PHE A 1 120 ? 2.508 10.140 11.588 1.00 94.69 120 PHE A N 1
ATOM 1014 C CA . PHE A 1 120 ? 3.127 8.821 11.450 1.00 94.69 120 PHE A CA 1
ATOM 1015 C C . PHE A 1 120 ? 3.584 8.550 10.009 1.00 94.69 120 PHE A C 1
ATOM 1017 O O . PHE A 1 120 ? 3.016 9.090 9.054 1.00 94.69 120 PHE A O 1
ATOM 1024 N N . SER A 1 121 ? 4.582 7.680 9.830 1.00 92.69 121 SER A N 1
ATOM 1025 C CA . SER A 1 121 ? 5.007 7.173 8.516 1.00 92.69 121 SER A CA 1
ATOM 1026 C C . SER A 1 121 ? 4.111 6.024 8.021 1.00 92.69 121 SER A C 1
ATOM 1028 O O . SER A 1 121 ? 3.260 5.515 8.751 1.00 92.69 121 SER A O 1
ATOM 1030 N N . SER A 1 122 ? 4.306 5.605 6.769 1.00 94.44 122 SER A N 1
ATOM 1031 C CA . SER A 1 122 ? 3.608 4.474 6.133 1.00 94.44 122 SER A CA 1
ATOM 1032 C C . SER A 1 122 ? 4.283 3.114 6.374 1.00 94.44 122 SER A C 1
ATOM 1034 O O . SER A 1 122 ? 4.009 2.159 5.651 1.00 94.44 122 SER A O 1
ATOM 1036 N N . ASN A 1 123 ? 5.177 3.005 7.363 1.00 95.31 123 ASN A N 1
ATOM 1037 C CA . ASN A 1 123 ? 5.998 1.804 7.580 1.00 95.31 123 ASN A CA 1
ATOM 1038 C C . ASN A 1 123 ? 5.171 0.545 7.882 1.00 95.31 123 ASN A C 1
ATOM 1040 O O . ASN A 1 123 ? 5.636 -0.560 7.635 1.00 95.31 123 ASN A O 1
ATOM 1044 N N . TYR A 1 124 ? 3.946 0.709 8.381 1.00 97.81 124 TYR A N 1
ATOM 1045 C CA . TYR A 1 124 ? 3.053 -0.384 8.777 1.00 97.81 124 TYR A CA 1
ATOM 1046 C C . TYR A 1 124 ? 2.039 -0.778 7.701 1.00 97.81 124 TYR A C 1
ATOM 1048 O O . TYR A 1 124 ? 1.226 -1.671 7.914 1.00 97.81 124 TYR A O 1
ATOM 1056 N N . ASN A 1 125 ? 2.073 -0.133 6.534 1.00 97.19 125 ASN A N 1
ATOM 1057 C CA . ASN A 1 125 ? 1.099 -0.375 5.472 1.00 97.19 125 ASN A CA 1
ATOM 1058 C C . ASN A 1 125 ? 1.201 -1.787 4.869 1.00 97.19 125 ASN A C 1
ATOM 1060 O O . ASN A 1 125 ? 0.230 -2.272 4.299 1.00 97.19 125 ASN A O 1
ATOM 1064 N N . ASN A 1 126 ? 2.347 -2.465 4.989 1.00 97.06 126 ASN A N 1
ATOM 1065 C CA . ASN A 1 126 ? 2.496 -3.839 4.497 1.00 97.06 126 ASN A CA 1
ATOM 1066 C C . ASN A 1 126 ? 1.627 -4.859 5.259 1.00 97.06 126 ASN A C 1
ATOM 1068 O O . ASN A 1 126 ? 1.363 -5.921 4.708 1.00 97.06 126 ASN A O 1
ATOM 1072 N N . ILE A 1 127 ? 1.173 -4.534 6.478 1.00 98.56 127 ILE A N 1
ATOM 1073 C CA . ILE A 1 127 ? 0.349 -5.412 7.320 1.00 98.56 127 ILE A CA 1
ATOM 1074 C C . ILE A 1 127 ? -0.950 -5.776 6.598 1.00 98.56 127 ILE A C 1
ATOM 1076 O O . ILE A 1 127 ? -1.239 -6.951 6.401 1.00 98.56 127 ILE A O 1
ATOM 1080 N N . SER A 1 128 ? -1.689 -4.769 6.136 1.00 98.06 128 SER A N 1
ATOM 1081 C CA . SER A 1 128 ? -2.884 -4.939 5.304 1.00 98.06 128 SER A CA 1
ATOM 1082 C C . SER A 1 128 ? -2.548 -5.257 3.848 1.00 98.06 128 SER A C 1
ATOM 1084 O O . SER A 1 128 ? -3.244 -6.055 3.220 1.00 98.06 128 SER A O 1
ATOM 1086 N N . ASP A 1 129 ? -1.478 -4.670 3.299 1.00 97.00 129 ASP A N 1
ATOM 1087 C CA . ASP A 1 129 ? -1.134 -4.839 1.882 1.00 97.00 129 ASP A CA 1
ATOM 1088 C C . ASP A 1 129 ? -0.803 -6.294 1.531 1.00 97.00 129 ASP A C 1
ATOM 1090 O O . ASP A 1 129 ? -1.120 -6.719 0.429 1.00 97.00 129 ASP A O 1
ATOM 1094 N N . MET A 1 130 ? -0.262 -7.092 2.458 1.00 97.50 130 MET A N 1
ATOM 1095 C CA . MET A 1 130 ? -0.024 -8.524 2.224 1.00 97.50 130 MET A CA 1
ATOM 1096 C C . MET A 1 130 ? -1.281 -9.263 1.732 1.00 97.50 130 MET A C 1
ATOM 1098 O O . MET A 1 130 ? -1.181 -10.164 0.901 1.00 97.50 130 MET A O 1
ATOM 1102 N N . PHE A 1 131 ? -2.462 -8.849 2.197 1.00 97.69 131 PHE A N 1
ATOM 1103 C CA . PHE A 1 131 ? -3.750 -9.410 1.786 1.00 97.69 131 PHE A CA 1
ATOM 1104 C C . PHE A 1 131 ? -4.366 -8.642 0.613 1.00 97.69 131 PHE A C 1
ATOM 1106 O O . PHE A 1 131 ? -4.974 -9.234 -0.274 1.00 97.69 131 PHE A O 1
ATOM 1113 N N . MET A 1 132 ? -4.211 -7.315 0.596 1.00 96.62 132 MET A N 1
ATOM 1114 C CA . MET A 1 132 ? -4.955 -6.430 -0.306 1.00 96.62 132 MET A CA 1
ATOM 1115 C C . MET A 1 132 ? -4.207 -6.042 -1.585 1.00 96.62 132 MET A C 1
ATOM 1117 O O . MET A 1 132 ? -4.828 -5.511 -2.505 1.00 96.62 132 MET A O 1
ATOM 1121 N N . ASN A 1 133 ? -2.898 -6.295 -1.687 1.00 95.00 133 ASN A N 1
ATOM 1122 C CA . ASN A 1 133 ? -2.062 -5.787 -2.779 1.00 95.00 133 ASN A CA 1
ATOM 1123 C C . ASN A 1 133 ? -2.606 -6.166 -4.159 1.00 95.00 133 ASN A C 1
ATOM 1125 O O . ASN A 1 133 ? -2.671 -5.323 -5.051 1.00 95.00 133 ASN A O 1
ATOM 1129 N N . ARG A 1 134 ? -3.045 -7.420 -4.322 1.00 93.69 134 ARG A N 1
ATOM 1130 C CA . ARG A 1 134 ? -3.561 -7.917 -5.604 1.00 93.69 134 ARG A CA 1
ATOM 1131 C C . ARG A 1 134 ? -4.804 -7.158 -6.055 1.00 93.69 134 ARG A C 1
ATOM 1133 O O . ARG A 1 134 ? -4.859 -6.745 -7.208 1.00 93.69 134 ARG A O 1
ATOM 1140 N N . GLU A 1 135 ? -5.754 -6.931 -5.154 1.00 94.75 135 GLU A N 1
ATOM 1141 C CA . GLU A 1 135 ? -6.977 -6.182 -5.462 1.00 94.75 135 GLU A CA 1
ATOM 1142 C C . GLU A 1 135 ? -6.690 -4.691 -5.656 1.00 94.75 135 GLU A C 1
ATOM 1144 O O . GLU A 1 135 ? -7.214 -4.065 -6.577 1.00 94.75 135 GLU A O 1
ATOM 1149 N N . ARG A 1 136 ? -5.746 -4.132 -4.893 1.00 93.81 136 ARG A N 1
ATOM 1150 C CA . ARG A 1 136 ? -5.262 -2.763 -5.111 1.00 93.81 136 ARG A CA 1
ATOM 1151 C C . ARG A 1 136 ? -4.666 -2.556 -6.497 1.00 93.81 136 ARG A C 1
ATOM 1153 O O . ARG A 1 136 ? -4.859 -1.489 -7.071 1.00 93.81 136 ARG A O 1
ATOM 1160 N N . MET A 1 137 ? -3.976 -3.556 -7.054 1.00 93.50 137 MET A N 1
ATOM 1161 C CA . MET A 1 137 ? -3.383 -3.458 -8.396 1.00 93.50 137 MET A CA 1
ATOM 1162 C C . MET A 1 137 ? -4.435 -3.470 -9.508 1.00 93.50 137 MET A C 1
ATOM 1164 O O . MET A 1 137 ? -4.122 -3.072 -10.628 1.00 93.50 137 MET A O 1
ATOM 1168 N N . LYS A 1 138 ? -5.662 -3.911 -9.208 1.00 93.12 138 LYS A N 1
ATOM 1169 C CA . LYS A 1 138 ? -6.815 -3.882 -10.120 1.00 93.12 138 LYS A CA 1
ATOM 1170 C C . LYS A 1 138 ? -7.634 -2.598 -10.000 1.00 93.12 138 LYS A C 1
ATOM 1172 O O . LYS A 1 138 ? -8.514 -2.361 -10.819 1.00 93.12 138 LYS A O 1
ATOM 1177 N N . CYS A 1 139 ? -7.360 -1.765 -8.998 1.00 92.00 139 CYS A N 1
ATOM 1178 C CA . CYS A 1 139 ? -8.106 -0.536 -8.780 1.00 92.00 139 CYS A CA 1
ATOM 1179 C C . CYS A 1 139 ? -7.773 0.495 -9.868 1.00 92.00 139 CYS A C 1
ATOM 1181 O O . CYS A 1 139 ? -6.619 0.888 -10.042 1.00 92.00 139 CYS A O 1
ATOM 1183 N N . SER A 1 140 ? -8.797 0.927 -10.599 1.00 90.44 140 SER A N 1
ATOM 1184 C CA . SER A 1 140 ? -8.762 2.035 -11.555 1.00 90.44 140 SER A CA 1
ATOM 1185 C C . SER A 1 140 ? -9.569 3.219 -11.024 1.00 90.44 140 SER A C 1
ATOM 1187 O O . SER A 1 140 ? -10.301 3.097 -10.044 1.00 90.44 140 SER A O 1
ATOM 1189 N N . TYR A 1 141 ? -9.497 4.355 -11.710 1.00 84.62 141 TYR A N 1
ATOM 1190 C CA . TYR A 1 141 ? -10.451 5.451 -11.523 1.00 84.62 141 TYR A CA 1
ATOM 1191 C C . TYR A 1 141 ? -10.834 6.045 -12.882 1.00 84.62 141 TYR A C 1
ATOM 1193 O O . TYR A 1 141 ? -10.192 5.744 -13.885 1.00 84.62 141 TYR A O 1
ATOM 1201 N N . ASP A 1 142 ? -11.844 6.916 -12.926 1.00 81.19 142 ASP A N 1
ATOM 1202 C CA . ASP A 1 142 ? -12.480 7.399 -14.167 1.00 81.19 142 ASP A CA 1
ATOM 1203 C C . ASP A 1 142 ? -11.531 7.914 -15.264 1.00 81.19 142 ASP A C 1
ATOM 1205 O O . ASP A 1 142 ? -11.908 7.954 -16.433 1.00 81.19 142 ASP A O 1
ATOM 1209 N N . ARG A 1 143 ? -10.309 8.345 -14.917 1.00 83.94 143 ARG A N 1
ATOM 1210 C CA . ARG A 1 143 ? -9.337 8.900 -15.877 1.00 83.94 143 ARG A CA 1
ATOM 1211 C C . ARG A 1 143 ? -8.086 8.050 -16.078 1.00 83.94 143 ARG A C 1
ATOM 1213 O O . ARG A 1 143 ? -7.221 8.466 -16.844 1.00 83.94 143 ARG A O 1
ATOM 1220 N N . SER A 1 144 ? -7.940 6.920 -15.388 1.00 85.88 144 SER A N 1
ATOM 1221 C CA . SER A 1 144 ? -6.761 6.067 -15.542 1.00 85.88 144 SER A CA 1
ATOM 1222 C C . SER A 1 144 ? -7.094 4.591 -15.312 1.00 85.88 144 SER A C 1
ATOM 1224 O O . SER A 1 144 ? -7.691 4.257 -14.281 1.00 85.88 144 SER A O 1
ATOM 1226 N N . PRO A 1 145 ? -6.695 3.701 -16.241 1.00 90.44 145 PRO A N 1
ATOM 1227 C CA . PRO A 1 145 ? -6.784 2.262 -16.026 1.00 90.44 145 PRO A CA 1
ATOM 1228 C C . PRO A 1 145 ? -5.937 1.826 -14.824 1.00 90.44 145 PRO A C 1
ATOM 1230 O O . PRO A 1 145 ? -5.033 2.529 -14.371 1.00 90.44 145 PRO A O 1
ATOM 1233 N N . SER A 1 146 ? -6.236 0.639 -14.300 1.00 92.75 146 SER A N 1
ATOM 1234 C CA . SER A 1 146 ? -5.482 0.080 -13.180 1.00 92.75 146 SER A CA 1
ATOM 1235 C C . SER A 1 146 ? -4.040 -0.271 -13.582 1.00 92.75 146 SER A C 1
ATOM 1237 O O . SER A 1 146 ? -3.785 -0.539 -14.762 1.00 92.75 146 SER A O 1
ATOM 1239 N N . PRO A 1 147 ? -3.096 -0.347 -12.626 1.00 93.25 147 PRO A N 1
ATOM 1240 C CA . PRO A 1 147 ? -1.728 -0.797 -12.875 1.00 93.25 147 PRO A CA 1
ATOM 1241 C C . PRO A 1 147 ? -1.638 -2.098 -13.668 1.00 93.25 147 PRO A C 1
ATOM 1243 O O . PRO A 1 147 ? -0.845 -2.205 -14.604 1.00 93.25 147 PRO A O 1
ATOM 1246 N N . ILE A 1 148 ? -2.466 -3.084 -13.310 1.00 93.81 148 ILE A N 1
ATOM 1247 C CA . ILE A 1 148 ? -2.452 -4.385 -13.974 1.00 93.81 148 ILE A CA 1
ATOM 1248 C C . ILE A 1 148 ? -3.051 -4.315 -15.380 1.00 93.81 148 ILE A C 1
ATOM 1250 O O . ILE A 1 148 ? -2.550 -4.981 -16.281 1.00 93.81 148 ILE A O 1
ATOM 1254 N N . THR A 1 149 ? -4.077 -3.484 -15.592 1.00 93.62 149 THR A N 1
ATOM 1255 C CA . THR A 1 149 ? -4.642 -3.236 -16.924 1.00 93.62 149 THR A CA 1
ATOM 1256 C C . THR A 1 149 ? -3.596 -2.587 -17.823 1.00 93.62 149 THR A C 1
ATOM 1258 O O . THR A 1 149 ? -3.325 -3.113 -18.896 1.00 93.62 149 THR A O 1
ATOM 1261 N N . MET A 1 150 ? -2.931 -1.519 -17.357 1.00 93.81 150 MET A N 1
ATOM 1262 C CA . MET A 1 150 ? -1.869 -0.855 -18.126 1.00 93.81 150 MET A CA 1
ATOM 1263 C C . MET A 1 150 ? -0.764 -1.824 -18.532 1.00 93.81 150 MET A C 1
ATOM 1265 O O . MET A 1 150 ? -0.300 -1.819 -19.671 1.00 93.81 150 MET A O 1
ATOM 1269 N N . TRP A 1 151 ? -0.354 -2.666 -17.585 1.00 95.25 151 TRP A N 1
ATOM 1270 C CA . TRP A 1 151 ? 0.681 -3.656 -17.809 1.00 95.25 151 TRP A CA 1
ATOM 1271 C C . TRP A 1 151 ? 0.255 -4.730 -18.803 1.00 95.25 151 TRP A C 1
ATOM 1273 O O . TRP A 1 151 ? 1.023 -5.042 -19.700 1.00 95.25 151 TRP A O 1
ATOM 1283 N N . ASN A 1 152 ? -0.938 -5.308 -18.659 1.00 94.50 152 ASN A N 1
ATOM 1284 C CA . ASN A 1 152 ? -1.390 -6.406 -19.514 1.00 94.50 152 ASN A CA 1
ATOM 1285 C C . ASN A 1 152 ? -1.706 -5.927 -20.934 1.00 94.50 152 ASN A C 1
ATOM 1287 O O . ASN A 1 152 ? -1.278 -6.560 -21.904 1.00 94.50 152 ASN A O 1
ATOM 1291 N N . ASP A 1 153 ? -2.381 -4.785 -21.049 1.00 94.62 153 ASP A N 1
ATOM 1292 C CA . ASP A 1 153 ? -2.808 -4.212 -22.327 1.00 94.62 153 ASP A CA 1
ATOM 1293 C C . ASP A 1 153 ? -1.666 -3.482 -23.051 1.00 94.62 153 ASP A C 1
ATOM 1295 O O . ASP A 1 153 ? -1.830 -3.056 -24.192 1.00 94.62 153 ASP A O 1
ATOM 1299 N N . GLN A 1 154 ? -0.487 -3.382 -22.420 1.00 92.75 154 GLN A N 1
ATOM 1300 C CA . GLN A 1 154 ? 0.702 -2.703 -22.944 1.00 92.75 154 GLN A CA 1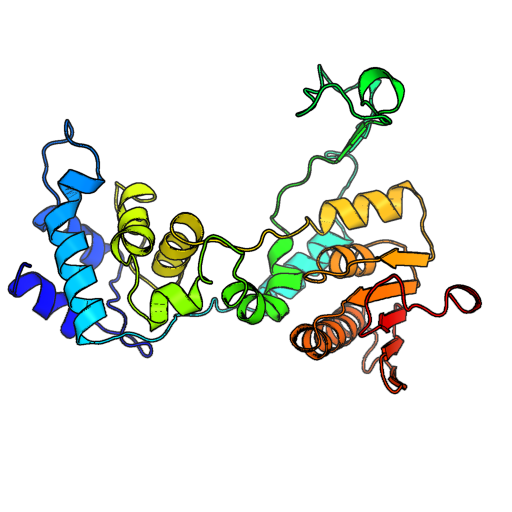
ATOM 1301 C C . GLN A 1 154 ? 0.454 -1.212 -23.251 1.00 92.75 154 GLN A C 1
ATOM 1303 O O . GLN A 1 154 ? 1.040 -0.645 -24.174 1.00 92.75 154 GLN A O 1
ATOM 1308 N N . THR A 1 155 ? -0.415 -0.551 -22.483 1.00 91.19 155 THR A N 1
ATOM 1309 C CA . THR A 1 155 ? -0.747 0.867 -22.686 1.00 91.19 155 THR A CA 1
ATOM 1310 C C . THR A 1 155 ? 0.180 1.760 -21.874 1.00 91.19 155 THR A C 1
ATOM 1312 O O . THR A 1 155 ? 0.396 1.520 -20.686 1.00 91.19 155 THR A O 1
ATOM 1315 N N . ASP A 1 156 ? 0.706 2.814 -22.501 1.00 90.50 156 ASP A N 1
ATOM 1316 C CA . ASP A 1 156 ? 1.589 3.796 -21.864 1.00 90.50 156 ASP A CA 1
ATOM 1317 C C . ASP A 1 156 ? 2.803 3.166 -21.151 1.00 90.50 156 ASP A C 1
ATOM 1319 O O . ASP A 1 156 ? 3.268 3.652 -20.120 1.00 90.50 156 ASP A O 1
ATOM 1323 N N . LEU A 1 157 ? 3.389 2.108 -21.730 1.00 94.50 157 LEU A N 1
ATOM 1324 C CA . LEU A 1 157 ? 4.557 1.403 -21.173 1.00 94.50 157 LEU A CA 1
ATOM 1325 C C . LEU A 1 157 ? 5.706 2.343 -20.792 1.00 94.50 157 LEU A C 1
ATOM 1327 O O . LEU A 1 157 ? 6.359 2.169 -19.766 1.00 94.50 157 LEU A O 1
ATOM 1331 N N . LYS A 1 158 ? 5.934 3.400 -21.575 1.00 94.62 158 LYS A N 1
ATOM 1332 C CA . LYS A 1 158 ? 6.934 4.423 -21.246 1.00 94.62 158 LYS A CA 1
ATOM 1333 C C . LYS A 1 158 ? 6.670 5.087 -19.892 1.00 94.62 158 LYS A C 1
ATOM 1335 O O . LYS A 1 158 ? 7.623 5.398 -19.174 1.00 94.62 158 LYS A O 1
ATOM 1340 N N . GLN A 1 159 ? 5.408 5.322 -19.547 1.00 93.56 159 GLN A N 1
ATOM 1341 C CA . GLN A 1 159 ? 5.001 5.952 -18.296 1.00 93.56 159 GLN A CA 1
ATOM 1342 C C . GLN A 1 159 ? 5.329 5.067 -17.090 1.00 93.56 159 GLN A C 1
ATOM 1344 O O . GLN A 1 159 ? 5.834 5.585 -16.099 1.00 93.56 159 GLN A O 1
ATOM 1349 N N . ILE A 1 160 ? 5.126 3.750 -17.196 1.00 93.81 160 ILE A N 1
ATOM 1350 C CA . ILE A 1 160 ? 5.386 2.795 -16.105 1.00 93.81 160 ILE A CA 1
ATOM 1351 C C . ILE A 1 160 ? 6.826 2.255 -16.072 1.00 93.81 160 ILE A C 1
ATOM 1353 O O . ILE A 1 160 ? 7.305 1.883 -15.005 1.00 93.81 160 ILE A O 1
ATOM 1357 N N . LEU A 1 161 ? 7.554 2.254 -17.196 1.00 95.44 161 LEU A N 1
ATOM 1358 C CA . LEU A 1 161 ? 8.932 1.742 -17.267 1.00 95.44 161 LEU A CA 1
ATOM 1359 C C . LEU A 1 161 ? 9.992 2.833 -17.086 1.00 95.44 161 LEU A C 1
ATOM 1361 O O . LEU A 1 161 ? 11.007 2.603 -16.433 1.00 95.44 161 LEU A O 1
ATOM 1365 N N . SER A 1 162 ? 9.779 4.045 -17.614 1.00 94.69 162 SER A N 1
ATOM 1366 C CA . SER A 1 162 ? 10.768 5.129 -17.478 1.00 94.69 162 SER A CA 1
ATOM 1367 C C . SER A 1 162 ? 11.125 5.520 -16.034 1.00 94.69 162 SER A C 1
ATOM 1369 O O . SER A 1 162 ? 12.271 5.940 -15.829 1.00 94.69 162 SER A O 1
ATOM 1371 N N . PRO A 1 163 ? 10.242 5.390 -15.017 1.00 95.00 163 PRO A N 1
ATOM 1372 C CA . PRO A 1 163 ? 10.612 5.744 -13.655 1.00 95.00 163 PRO A CA 1
ATOM 1373 C C . PRO A 1 163 ? 11.715 4.861 -13.064 1.00 95.00 163 PRO A C 1
ATOM 1375 O O . PRO A 1 163 ? 12.402 5.342 -12.171 1.00 95.00 163 PRO A O 1
ATOM 1378 N N . ILE A 1 164 ? 11.968 3.656 -13.598 1.00 95.12 164 ILE A N 1
ATOM 1379 C CA . ILE A 1 164 ? 13.097 2.798 -13.187 1.00 95.12 164 ILE A CA 1
ATOM 1380 C C . ILE A 1 164 ? 14.411 3.594 -13.200 1.00 95.12 164 ILE A C 1
ATOM 1382 O O . ILE A 1 164 ? 15.133 3.623 -12.208 1.00 95.12 164 ILE A O 1
ATOM 1386 N N . TRP A 1 165 ? 14.670 4.327 -14.284 1.00 94.88 165 TRP A N 1
ATOM 1387 C CA . TRP A 1 165 ? 15.871 5.156 -14.421 1.00 94.88 165 TRP A CA 1
ATOM 1388 C C . TRP A 1 165 ? 15.749 6.518 -13.735 1.00 94.88 165 TRP A C 1
ATOM 1390 O O . TRP A 1 165 ? 16.747 7.065 -13.282 1.00 94.88 165 TRP A O 1
ATOM 1400 N N . ARG A 1 166 ? 14.543 7.102 -13.648 1.00 91.19 166 ARG A N 1
ATOM 1401 C CA . ARG A 1 166 ? 14.361 8.414 -12.992 1.00 91.19 166 ARG A CA 1
ATOM 1402 C C . ARG A 1 166 ? 14.534 8.336 -11.476 1.00 91.19 166 ARG A C 1
ATOM 1404 O O . ARG A 1 166 ? 15.036 9.291 -10.895 1.00 91.19 166 ARG A O 1
ATOM 1411 N N . LEU A 1 167 ? 14.081 7.245 -10.858 1.00 88.75 167 LEU A N 1
ATOM 1412 C CA . LEU A 1 167 ? 14.193 7.010 -9.418 1.00 88.75 167 LEU A CA 1
ATOM 1413 C C . LEU A 1 167 ? 15.589 6.519 -9.031 1.00 88.75 167 LEU A C 1
ATOM 1415 O O . LEU A 1 167 ? 16.073 6.874 -7.962 1.00 88.75 167 LEU A O 1
ATOM 1419 N N . HIS A 1 168 ? 16.239 5.754 -9.913 1.00 90.00 168 HIS A N 1
ATOM 1420 C CA . HIS A 1 168 ? 17.552 5.153 -9.668 1.00 90.00 168 HIS A CA 1
ATOM 1421 C C . HIS A 1 168 ? 18.567 5.569 -10.740 1.00 90.00 168 HIS A C 1
ATOM 1423 O O . HIS A 1 168 ? 19.056 4.716 -11.484 1.00 90.00 168 HIS A O 1
ATOM 1429 N N . PRO A 1 169 ? 18.903 6.871 -10.838 1.00 86.25 169 PRO A N 1
ATOM 1430 C CA . PRO A 1 169 ? 19.786 7.388 -11.884 1.00 86.25 169 PRO A CA 1
ATOM 1431 C C . PRO A 1 169 ? 21.192 6.771 -11.849 1.00 86.25 169 PRO A C 1
ATOM 1433 O O . PRO A 1 169 ? 21.809 6.613 -12.900 1.00 86.25 169 PRO A O 1
ATOM 1436 N N . ASP A 1 170 ? 21.660 6.368 -10.665 1.00 87.12 170 ASP A N 1
ATOM 1437 C CA . ASP A 1 170 ? 22.983 5.766 -10.457 1.00 87.12 170 ASP A CA 1
ATOM 1438 C C . ASP A 1 170 ? 22.959 4.227 -10.496 1.00 87.12 170 ASP A C 1
ATOM 1440 O O . ASP A 1 170 ? 23.972 3.579 -10.240 1.00 87.12 170 ASP A O 1
ATOM 1444 N N . CYS A 1 171 ? 21.802 3.618 -10.793 1.00 86.50 171 CYS A N 1
ATOM 1445 C CA . CYS A 1 171 ? 21.634 2.162 -10.875 1.00 86.50 171 CYS A CA 1
ATOM 1446 C C . CYS A 1 171 ? 22.153 1.413 -9.628 1.00 86.50 171 CYS A C 1
ATOM 1448 O O . CYS A 1 171 ? 22.760 0.349 -9.731 1.00 86.50 171 CYS A O 1
ATOM 1450 N N . GLY A 1 172 ? 21.910 1.966 -8.434 1.00 88.62 172 GLY A N 1
ATOM 1451 C CA . GLY A 1 172 ? 22.327 1.381 -7.151 1.00 88.62 172 GLY A CA 1
ATOM 1452 C C . GLY A 1 172 ? 21.525 0.149 -6.711 1.00 88.62 172 GLY A C 1
ATOM 1453 O O . GLY A 1 172 ? 21.768 -0.388 -5.633 1.00 88.62 172 GLY A O 1
ATOM 1454 N N . MET A 1 173 ? 20.567 -0.301 -7.523 1.00 92.06 173 MET A N 1
ATOM 1455 C CA . MET A 1 173 ? 19.723 -1.464 -7.259 1.00 92.06 173 MET A CA 1
ATOM 1456 C C . MET A 1 173 ? 19.739 -2.420 -8.457 1.00 92.06 173 MET A C 1
ATOM 1458 O O . MET A 1 173 ? 19.736 -1.948 -9.594 1.00 92.06 173 MET A O 1
ATOM 1462 N N . PRO A 1 174 ? 19.731 -3.749 -8.232 1.00 95.75 174 PRO A N 1
ATOM 1463 C CA . PRO A 1 174 ? 19.594 -4.722 -9.313 1.00 95.75 174 PRO A CA 1
ATOM 1464 C C . PRO A 1 174 ? 18.231 -4.589 -10.005 1.00 95.75 174 PRO A C 1
ATOM 1466 O O . PRO A 1 174 ? 17.235 -4.250 -9.357 1.00 95.75 174 PRO A O 1
ATOM 1469 N N . LEU A 1 175 ? 18.158 -4.930 -11.294 1.00 96.75 175 LEU A N 1
ATOM 1470 C CA . LEU A 1 175 ? 16.877 -5.023 -11.993 1.00 96.75 175 LEU A CA 1
ATOM 1471 C C . LEU A 1 175 ? 16.180 -6.325 -11.596 1.00 96.75 175 LEU A C 1
ATOM 1473 O O . LEU A 1 175 ? 16.543 -7.409 -12.048 1.00 96.75 175 LEU A O 1
ATOM 1477 N N . LYS A 1 176 ? 15.191 -6.207 -10.713 1.00 95.75 176 LYS A N 1
ATOM 1478 C CA . LYS A 1 176 ? 14.352 -7.303 -10.215 1.00 95.75 176 LYS A CA 1
ATOM 1479 C C . LYS A 1 176 ? 12.892 -6.847 -10.131 1.00 95.75 176 LYS A C 1
ATOM 1481 O O . LYS A 1 176 ? 12.592 -5.671 -10.331 1.00 95.75 176 LYS A O 1
ATOM 1486 N N . ASN A 1 177 ? 11.989 -7.768 -9.789 1.00 94.88 177 ASN A N 1
ATOM 1487 C CA . ASN A 1 177 ? 10.541 -7.529 -9.677 1.00 94.88 177 ASN A CA 1
ATOM 1488 C C . ASN A 1 177 ? 10.188 -6.258 -8.889 1.00 94.88 177 ASN A C 1
ATOM 1490 O O . ASN A 1 177 ? 9.350 -5.470 -9.321 1.00 94.88 177 ASN A O 1
ATOM 1494 N N . ASN A 1 178 ? 10.863 -6.017 -7.761 1.00 91.75 178 ASN A N 1
ATOM 1495 C CA . ASN A 1 178 ? 10.629 -4.837 -6.931 1.00 91.75 178 ASN A CA 1
ATOM 1496 C C . ASN A 1 178 ? 10.863 -3.519 -7.687 1.00 91.75 178 ASN A C 1
ATOM 1498 O O . ASN A 1 178 ? 10.062 -2.602 -7.538 1.00 91.75 178 ASN A O 1
ATOM 1502 N N . LEU A 1 179 ? 11.906 -3.434 -8.520 1.00 93.88 179 LEU A N 1
ATOM 1503 C CA . LEU A 1 179 ? 12.236 -2.231 -9.284 1.00 93.88 179 LEU A CA 1
ATOM 1504 C C . LEU A 1 179 ? 11.191 -1.944 -10.376 1.00 93.88 179 LEU A C 1
ATOM 1506 O O . LEU A 1 179 ? 10.804 -0.792 -10.567 1.00 93.88 179 LEU A O 1
ATOM 1510 N N . TYR A 1 180 ? 10.658 -2.984 -11.027 1.00 95.44 180 TYR A N 1
ATOM 1511 C CA . TYR A 1 180 ? 9.514 -2.841 -11.937 1.00 95.44 180 TYR A CA 1
ATOM 1512 C C . TYR A 1 180 ? 8.267 -2.330 -11.212 1.00 95.44 180 TYR A C 1
ATOM 1514 O O . TYR A 1 180 ? 7.611 -1.408 -11.695 1.00 95.44 180 TYR A O 1
ATOM 1522 N N . ILE A 1 181 ? 7.969 -2.874 -10.028 1.00 92.75 181 ILE A N 1
ATOM 1523 C CA . ILE A 1 181 ? 6.843 -2.416 -9.206 1.00 92.75 181 ILE A CA 1
ATOM 1524 C C . ILE A 1 181 ? 7.016 -0.963 -8.752 1.00 92.75 181 ILE A C 1
ATOM 1526 O O . ILE A 1 181 ? 6.031 -0.228 -8.706 1.00 92.75 181 ILE A O 1
ATOM 1530 N N . GLU A 1 182 ? 8.237 -0.497 -8.475 1.00 91.69 182 GLU A N 1
ATOM 1531 C CA . GLU A 1 182 ? 8.475 0.929 -8.215 1.00 91.69 182 GLU A CA 1
ATOM 1532 C C . GLU A 1 182 ? 8.154 1.802 -9.429 1.00 91.69 182 GLU A C 1
ATOM 1534 O O . GLU A 1 182 ? 7.535 2.859 -9.280 1.00 91.69 182 GLU A O 1
ATOM 1539 N N . GLY A 1 183 ? 8.533 1.330 -10.620 1.00 92.88 183 GLY A N 1
ATOM 1540 C CA . GLY A 1 183 ? 8.184 1.949 -11.894 1.00 92.88 183 GLY A CA 1
ATOM 1541 C C . GLY A 1 183 ? 6.676 2.110 -12.053 1.00 92.88 183 GLY A C 1
ATOM 1542 O O . GLY A 1 183 ? 6.174 3.222 -12.221 1.00 92.88 183 GLY A O 1
ATOM 1543 N N . VAL A 1 184 ? 5.950 1.005 -11.892 1.00 93.06 184 VAL A N 1
ATOM 1544 C CA . VAL A 1 184 ? 4.486 0.958 -11.963 1.00 93.06 184 VAL A CA 1
ATOM 1545 C C . VAL A 1 184 ? 3.841 1.865 -10.917 1.00 93.06 184 VAL A C 1
ATOM 1547 O O . VAL A 1 184 ? 2.939 2.621 -11.254 1.00 93.06 184 VAL A O 1
ATOM 1550 N N . ARG A 1 185 ? 4.316 1.860 -9.668 1.00 90.12 185 ARG A N 1
ATOM 1551 C CA . ARG A 1 185 ? 3.773 2.697 -8.583 1.00 90.12 185 ARG A CA 1
ATOM 1552 C C . ARG A 1 185 ? 3.858 4.195 -8.888 1.00 90.12 185 ARG A C 1
ATOM 1554 O O . ARG A 1 185 ? 3.016 4.955 -8.425 1.00 90.12 185 ARG A O 1
ATOM 1561 N N . VAL A 1 186 ? 4.898 4.627 -9.602 1.00 91.00 186 VAL A N 1
ATOM 1562 C CA . VAL A 1 186 ? 5.090 6.039 -9.977 1.00 91.00 186 VAL A CA 1
ATOM 1563 C C . VAL A 1 186 ? 4.410 6.377 -11.301 1.00 91.00 186 VAL A C 1
ATOM 1565 O O . VAL A 1 186 ? 3.950 7.503 -11.480 1.00 91.00 186 VAL A O 1
ATOM 1568 N N . GLY A 1 187 ? 4.372 5.428 -12.234 1.00 90.75 187 GLY A N 1
ATOM 1569 C CA . GLY A 1 187 ? 3.814 5.629 -13.565 1.00 90.75 187 GLY A CA 1
ATOM 1570 C C . GLY A 1 187 ? 2.300 5.456 -13.647 1.00 90.75 187 GLY A C 1
ATOM 1571 O O . GLY A 1 187 ? 1.660 6.172 -14.407 1.00 90.75 187 GLY A O 1
ATOM 1572 N N . ALA A 1 188 ? 1.716 4.539 -12.884 1.00 91.81 188 ALA A N 1
ATOM 1573 C CA . ALA A 1 188 ? 0.291 4.226 -12.910 1.00 91.81 188 ALA A CA 1
ATOM 1574 C C . ALA A 1 188 ? -0.437 4.778 -11.678 1.00 91.81 188 ALA A C 1
ATOM 1576 O O . ALA A 1 188 ? 0.174 5.119 -10.662 1.00 91.81 188 ALA A O 1
ATOM 1577 N N . TYR A 1 189 ? -1.767 4.831 -11.752 1.00 89.12 189 TYR A N 1
ATOM 1578 C CA . TYR A 1 189 ? -2.582 5.083 -10.571 1.00 89.12 189 TYR A CA 1
ATOM 1579 C C . TYR A 1 189 ? -2.416 3.957 -9.557 1.00 89.12 189 TYR A C 1
ATOM 1581 O O . TYR A 1 189 ? -2.677 2.801 -9.861 1.00 89.12 189 TYR A O 1
ATOM 1589 N N . PHE A 1 190 ? -2.031 4.291 -8.332 1.00 87.75 190 PHE A N 1
ATOM 1590 C CA . PHE A 1 190 ? -1.893 3.319 -7.258 1.00 87.75 190 PHE A CA 1
ATOM 1591 C C . PHE A 1 190 ? -2.782 3.749 -6.099 1.00 87.75 190 PHE A C 1
ATOM 1593 O O . PHE A 1 190 ? -2.504 4.760 -5.447 1.00 87.75 190 PHE A O 1
ATOM 1600 N N . ALA A 1 191 ? -3.856 2.997 -5.849 1.00 89.25 191 ALA A N 1
ATOM 1601 C CA . ALA A 1 191 ? -4.809 3.325 -4.796 1.00 89.25 191 ALA A CA 1
ATOM 1602 C C . ALA A 1 191 ? -4.084 3.481 -3.455 1.00 89.25 191 ALA A C 1
ATOM 1604 O O . ALA A 1 191 ? -3.358 2.581 -3.030 1.00 89.25 191 ALA A O 1
ATOM 1605 N N . THR A 1 192 ? -4.228 4.632 -2.801 1.00 89.44 192 THR A N 1
ATOM 1606 C CA . THR A 1 192 ? -3.492 4.953 -1.574 1.00 89.44 192 THR A CA 1
ATOM 1607 C C . THR A 1 192 ? -4.017 4.156 -0.383 1.00 89.44 192 THR A C 1
ATOM 1609 O O . THR A 1 192 ? -5.173 3.746 -0.341 1.00 89.44 192 THR A O 1
ATOM 1612 N N . GLN A 1 193 ? -3.142 3.934 0.594 1.00 94.56 193 GLN A N 1
ATOM 1613 C CA . GLN A 1 193 ? -3.490 3.310 1.870 1.00 94.56 193 GLN A CA 1
ATOM 1614 C C . GLN A 1 193 ? -3.597 4.346 2.974 1.00 94.56 193 GLN A C 1
ATOM 1616 O O . GLN A 1 193 ? -2.830 5.316 3.011 1.00 94.56 193 GLN A O 1
ATOM 1621 N N . PHE A 1 194 ? -4.485 4.078 3.924 1.00 96.56 194 PHE A N 1
ATOM 1622 C CA . PHE A 1 194 ? -4.453 4.742 5.215 1.00 96.56 194 PHE A CA 1
ATOM 1623 C C . PHE A 1 194 ? -3.296 4.179 6.059 1.00 96.56 194 PHE A C 1
ATOM 1625 O O . PHE A 1 194 ? -2.783 3.096 5.795 1.00 96.56 194 PHE A O 1
ATOM 1632 N N . LYS A 1 195 ? -2.838 4.923 7.069 1.00 97.75 195 LYS A N 1
ATOM 1633 C CA . LYS A 1 195 ? -1.719 4.504 7.929 1.00 97.75 195 LYS A CA 1
ATOM 1634 C C . LYS A 1 195 ? -2.260 3.762 9.160 1.00 97.75 195 LYS A C 1
ATOM 1636 O O . LYS A 1 195 ? -2.908 4.412 9.986 1.00 97.75 195 LYS A O 1
ATOM 1641 N N . PRO A 1 196 ? -1.964 2.461 9.364 1.00 98.25 196 PRO A N 1
ATOM 1642 C CA . PRO A 1 196 ? -2.456 1.719 10.533 1.00 98.25 196 PRO A CA 1
ATOM 1643 C C . PRO A 1 196 ? -2.063 2.341 11.881 1.00 98.25 196 PRO A C 1
ATOM 1645 O O . PRO A 1 196 ? -2.832 2.314 12.838 1.00 98.25 196 PRO A O 1
ATOM 1648 N N . SER A 1 197 ? -0.891 2.973 11.948 1.00 97.88 197 SER A N 1
ATOM 1649 C CA . SER A 1 197 ? -0.401 3.702 13.123 1.00 97.88 197 SER A CA 1
ATOM 1650 C C . SER A 1 197 ? -1.257 4.911 13.496 1.00 97.88 197 SER A C 1
ATOM 1652 O O . SER A 1 197 ? -1.479 5.147 14.681 1.00 97.88 197 SER A O 1
ATOM 1654 N N . VAL A 1 198 ? -1.798 5.637 12.512 1.00 97.56 198 VAL A N 1
ATOM 1655 C CA . VAL A 1 198 ? -2.737 6.742 12.760 1.00 97.56 198 VAL A CA 1
ATOM 1656 C C . VAL A 1 198 ? -4.038 6.198 13.349 1.00 97.56 198 VAL A C 1
ATOM 1658 O O . VAL A 1 198 ? -4.533 6.753 14.326 1.00 97.56 198 VAL A O 1
ATOM 1661 N N . ALA A 1 199 ? -4.560 5.090 12.809 1.00 97.75 199 ALA A N 1
ATOM 1662 C CA . ALA A 1 199 ? -5.768 4.448 13.327 1.00 97.75 199 ALA A CA 1
ATOM 1663 C C . ALA A 1 199 ? -5.566 3.959 14.770 1.00 97.75 199 ALA A C 1
ATOM 1665 O O . ALA A 1 199 ? -6.341 4.329 15.649 1.00 97.75 199 ALA A O 1
ATOM 1666 N N . LYS A 1 200 ? -4.471 3.230 15.045 1.00 97.81 200 LYS A N 1
ATOM 1667 C CA . LYS A 1 200 ? -4.096 2.823 16.410 1.00 97.81 200 LYS A CA 1
ATOM 1668 C C . LYS A 1 200 ? -4.033 4.022 17.356 1.00 97.81 200 LYS A C 1
ATOM 1670 O O . LYS A 1 200 ? -4.634 3.981 18.426 1.00 97.81 200 LYS A O 1
ATOM 1675 N N . ALA A 1 201 ? -3.324 5.082 16.957 1.00 96.75 201 ALA A N 1
ATOM 1676 C CA . ALA A 1 201 ? -3.171 6.281 17.773 1.00 96.75 201 ALA A CA 1
ATOM 1677 C C . ALA A 1 201 ? -4.518 6.920 18.106 1.00 96.75 201 ALA A C 1
ATOM 1679 O O . ALA A 1 201 ? -4.763 7.274 19.257 1.00 96.75 201 ALA A O 1
ATOM 1680 N N . PHE A 1 202 ? -5.394 7.028 17.109 1.00 95.19 202 PHE A N 1
ATOM 1681 C CA . PHE A 1 202 ? -6.724 7.587 17.278 1.00 95.19 202 PHE A CA 1
ATOM 1682 C C . PHE A 1 202 ? -7.573 6.748 18.240 1.00 95.19 202 PHE A C 1
ATOM 1684 O O . PHE A 1 202 ? -8.146 7.299 19.180 1.00 95.19 202 PHE A O 1
ATOM 1691 N N . TYR A 1 203 ? -7.605 5.423 18.075 1.00 97.06 203 TYR A N 1
ATOM 1692 C CA . TYR A 1 203 ? -8.371 4.529 18.950 1.00 97.06 203 TYR A CA 1
ATOM 1693 C C . TYR A 1 203 ? -7.848 4.527 20.391 1.00 97.06 203 TYR A C 1
ATOM 1695 O O . TYR A 1 203 ? -8.641 4.611 21.328 1.00 97.06 203 TYR A O 1
ATOM 1703 N N . ASP A 1 204 ? -6.527 4.496 20.584 1.00 95.25 204 ASP A N 1
ATOM 1704 C CA . ASP A 1 204 ? -5.921 4.506 21.919 1.00 95.25 204 ASP A CA 1
ATOM 1705 C C . ASP A 1 204 ? -6.114 5.854 22.627 1.00 95.25 204 ASP A C 1
ATOM 1707 O O . ASP A 1 204 ? -6.479 5.889 23.803 1.00 95.25 204 ASP A O 1
ATOM 1711 N N . PHE A 1 205 ? -5.918 6.971 21.918 1.00 90.69 205 PHE A N 1
ATOM 1712 C CA . PHE A 1 205 ? -6.084 8.310 22.487 1.00 90.69 205 PHE A CA 1
ATOM 1713 C C . PHE A 1 205 ? -7.539 8.597 22.880 1.00 90.69 205 PHE A C 1
ATOM 1715 O O . PHE A 1 205 ? -7.794 9.147 23.950 1.00 90.69 205 PHE A O 1
ATOM 1722 N N . THR A 1 206 ? -8.497 8.174 22.051 1.00 92.31 206 THR A N 1
ATOM 1723 C CA . THR A 1 206 ? -9.938 8.298 22.337 1.00 92.31 206 THR A CA 1
ATOM 1724 C C . THR A 1 206 ? -10.450 7.242 23.318 1.00 92.31 206 THR A C 1
ATOM 1726 O O . THR A 1 206 ? -11.608 7.304 23.723 1.00 92.31 206 THR A O 1
ATOM 1729 N N . LYS A 1 207 ? -9.602 6.282 23.722 1.00 95.94 207 LYS A N 1
ATOM 1730 C CA . LYS A 1 207 ? -9.965 5.128 24.563 1.00 95.94 207 LYS A CA 1
ATOM 1731 C C . LYS A 1 207 ? -11.154 4.345 23.996 1.00 95.94 207 LYS A C 1
ATOM 1733 O O . LYS A 1 207 ? -11.991 3.838 24.744 1.00 95.94 207 LYS A O 1
ATOM 1738 N N . SER A 1 208 ? -11.224 4.261 22.670 1.00 96.75 208 SER A N 1
ATOM 1739 C CA . SER A 1 208 ? -12.297 3.575 21.960 1.00 96.75 208 SER A CA 1
ATOM 1740 C C . SER A 1 208 ? -12.337 2.097 22.345 1.00 96.75 208 SER A C 1
ATOM 1742 O O . SER A 1 208 ? -11.310 1.421 22.370 1.00 96.75 208 SER A O 1
ATOM 1744 N N . LYS A 1 209 ? -13.539 1.588 22.626 1.00 97.19 209 LYS A N 1
ATOM 1745 C CA . LYS A 1 209 ? -13.793 0.155 22.855 1.00 97.19 209 LYS A CA 1
ATOM 1746 C C . LYS A 1 209 ? -14.425 -0.519 21.651 1.00 97.19 209 LYS A C 1
ATOM 1748 O O . LYS A 1 209 ? -14.032 -1.627 21.295 1.00 97.19 209 LYS A O 1
ATOM 1753 N N . LYS A 1 210 ? -15.336 0.193 20.995 1.00 96.81 210 LYS A N 1
ATOM 1754 C CA . LYS A 1 210 ? -15.972 -0.205 19.745 1.00 96.81 210 LYS A CA 1
ATOM 1755 C C . LYS A 1 210 ? -15.591 0.789 18.659 1.00 96.81 210 LYS A C 1
ATOM 1757 O O . LYS A 1 210 ? -15.578 1.992 18.910 1.00 96.81 210 LYS A O 1
ATOM 1762 N N . VAL A 1 211 ? -15.259 0.281 17.481 1.00 97.25 211 VAL A N 1
ATOM 1763 C CA . VAL A 1 211 ? -14.899 1.074 16.306 1.00 97.25 211 VAL A CA 1
ATOM 1764 C C . VAL A 1 211 ? -15.900 0.776 15.206 1.00 97.25 211 VAL A C 1
ATOM 1766 O O . VAL A 1 211 ? -16.099 -0.382 14.856 1.00 97.25 211 VAL A O 1
ATOM 1769 N N . LEU A 1 212 ? -16.485 1.828 14.648 1.00 95.81 212 LEU A N 1
ATOM 1770 C CA . LEU A 1 212 ? -17.288 1.772 13.437 1.00 95.81 212 LEU A CA 1
ATOM 1771 C C . LEU A 1 212 ? -16.472 2.375 12.291 1.00 95.81 212 LEU A C 1
ATOM 1773 O O . LEU A 1 212 ? -16.012 3.513 12.387 1.00 95.81 212 LEU A O 1
ATOM 1777 N N . ASP A 1 213 ? -16.286 1.617 11.218 1.00 96.38 213 ASP A N 1
ATOM 1778 C CA . ASP A 1 213 ? -15.577 2.044 10.020 1.00 96.38 213 ASP A CA 1
ATOM 1779 C C . ASP A 1 213 ? -16.489 1.930 8.802 1.00 96.38 213 ASP A C 1
ATOM 1781 O O . ASP A 1 213 ? -16.685 0.846 8.252 1.00 96.38 213 ASP A O 1
ATOM 1785 N N . THR A 1 214 ? -17.041 3.068 8.381 1.00 94.44 214 THR A N 1
ATOM 1786 C CA . THR A 1 214 ? -18.060 3.126 7.327 1.00 94.44 214 THR A CA 1
ATOM 1787 C C . THR A 1 214 ? -17.550 2.941 5.907 1.00 94.44 214 THR A C 1
ATOM 1789 O O . THR A 1 214 ? -18.314 2.984 4.949 1.00 94.44 214 THR A O 1
ATOM 1792 N N . SER A 1 215 ? -16.248 2.728 5.754 1.00 93.44 215 SER A N 1
ATOM 1793 C CA . SER A 1 215 ? -15.624 2.469 4.465 1.00 93.44 215 SER A CA 1
ATOM 1794 C C . SER A 1 215 ? -14.299 1.770 4.718 1.00 93.44 215 SER A C 1
ATOM 1796 O O . SER A 1 215 ? -13.258 2.418 4.746 1.00 93.44 215 SER A O 1
ATOM 1798 N N . SER A 1 216 ? -14.314 0.461 4.963 1.00 94.75 216 SER A N 1
ATOM 1799 C CA . SER A 1 216 ? -13.130 -0.279 5.425 1.00 94.75 216 SER A CA 1
ATOM 1800 C C . SER A 1 216 ? -11.947 -0.235 4.440 1.00 94.75 216 SER A C 1
ATOM 1802 O O . SER A 1 216 ? -10.790 -0.301 4.875 1.00 94.75 216 SER A O 1
ATOM 1804 N N . GLY A 1 217 ? -12.202 -0.014 3.144 1.00 94.75 217 GLY A N 1
ATOM 1805 C CA . GLY A 1 217 ? -11.196 0.265 2.117 1.00 94.75 217 GLY A CA 1
ATOM 1806 C C . GLY A 1 217 ? -10.186 -0.869 1.929 1.00 94.75 217 GLY A C 1
ATOM 1807 O O . GLY A 1 217 ? -10.495 -1.914 1.385 1.00 94.75 217 GLY A O 1
ATOM 1808 N N . TRP A 1 218 ? -8.937 -0.673 2.354 1.00 96.75 218 TRP A N 1
ATOM 1809 C CA . TRP A 1 218 ? -7.904 -1.723 2.289 1.00 96.75 218 TRP A CA 1
ATOM 1810 C C . TRP A 1 218 ? -7.668 -2.396 3.648 1.00 96.75 218 TRP A C 1
ATOM 1812 O O . TRP A 1 218 ? -6.670 -3.079 3.852 1.00 96.75 218 TRP A O 1
ATOM 1822 N N . GLY A 1 219 ? -8.542 -2.157 4.631 1.00 97.69 219 GLY A N 1
ATOM 1823 C CA . GLY A 1 219 ? -8.427 -2.719 5.978 1.00 97.69 219 GLY A CA 1
ATOM 1824 C C . GLY A 1 219 ? -7.244 -2.182 6.794 1.00 97.69 219 GLY A C 1
ATOM 1825 O O . GLY A 1 219 ? -6.897 -2.748 7.829 1.00 97.69 219 GLY A O 1
ATOM 1826 N N . ASP A 1 220 ? -6.636 -1.069 6.377 1.00 98.38 220 ASP A N 1
ATOM 1827 C CA . ASP A 1 220 ? -5.542 -0.412 7.105 1.00 98.38 220 ASP A CA 1
ATOM 1828 C C . ASP A 1 220 ? -5.986 0.047 8.509 1.00 98.38 220 ASP A C 1
ATOM 1830 O O . ASP A 1 220 ? -5.257 -0.090 9.494 1.00 98.38 220 ASP A O 1
ATOM 1834 N N . ARG A 1 221 ? -7.216 0.571 8.612 1.00 98.44 221 ARG A N 1
ATOM 1835 C CA . ARG A 1 221 ? -7.849 0.940 9.888 1.00 98.44 221 ARG A CA 1
ATOM 1836 C C . ARG A 1 221 ? -8.126 -0.284 10.753 1.00 98.44 221 ARG A C 1
ATOM 1838 O O . ARG A 1 221 ? -7.872 -0.231 11.951 1.00 98.44 221 ARG A O 1
ATOM 1845 N N . MET A 1 222 ? -8.543 -1.400 10.151 1.00 98.62 222 MET A N 1
ATOM 1846 C CA . MET A 1 222 ? -8.702 -2.673 10.858 1.00 98.62 222 MET A CA 1
ATOM 1847 C C . MET A 1 222 ? -7.359 -3.178 11.413 1.00 98.62 222 MET A C 1
ATOM 1849 O O . MET A 1 222 ? -7.294 -3.592 12.567 1.00 98.62 222 MET A O 1
ATOM 1853 N N . ALA A 1 223 ? -6.260 -3.069 10.658 1.00 98.62 223 ALA A N 1
ATOM 1854 C CA . ALA A 1 223 ? -4.921 -3.385 11.170 1.00 98.62 223 ALA A CA 1
ATOM 1855 C C . ALA A 1 223 ? -4.545 -2.499 12.377 1.00 98.62 223 ALA A C 1
ATOM 1857 O O . ALA A 1 223 ? -4.054 -2.998 13.392 1.00 98.62 223 ALA A O 1
ATOM 1858 N N . GLY A 1 224 ? -4.849 -1.196 12.315 1.00 98.44 224 GLY A N 1
ATOM 1859 C CA . GLY A 1 224 ? -4.701 -0.284 13.454 1.00 98.44 224 GLY A CA 1
ATOM 1860 C C . GLY A 1 224 ? -5.587 -0.649 14.650 1.00 98.44 224 GLY A C 1
ATOM 1861 O O . GLY A 1 224 ? -5.133 -0.588 15.792 1.00 98.44 224 GLY A O 1
ATOM 1862 N N . PHE A 1 225 ? -6.823 -1.093 14.404 1.00 98.75 225 PHE A N 1
ATOM 1863 C CA . PHE A 1 225 ? -7.731 -1.608 15.430 1.00 98.75 225 PHE A CA 1
ATOM 1864 C C . PHE A 1 225 ? -7.116 -2.808 16.146 1.00 98.75 225 PHE A C 1
ATOM 1866 O O . PHE A 1 225 ? -7.033 -2.795 17.376 1.00 98.75 225 PHE A O 1
ATOM 1873 N N . PHE A 1 226 ? -6.611 -3.802 15.411 1.00 98.69 226 PHE A N 1
ATOM 1874 C CA . PHE A 1 226 ? -5.996 -4.986 16.013 1.00 98.69 226 PHE A CA 1
ATOM 1875 C C . PHE A 1 226 ? -4.780 -4.653 16.875 1.00 98.69 226 PHE A C 1
ATOM 1877 O O . PHE A 1 226 ? -4.585 -5.284 17.910 1.00 98.69 226 PHE A O 1
ATOM 1884 N N . ALA A 1 227 ? -4.036 -3.610 16.514 1.00 98.44 227 ALA A N 1
ATOM 1885 C CA . ALA A 1 227 ? -2.894 -3.141 17.283 1.00 98.44 227 ALA A CA 1
ATOM 1886 C C . ALA A 1 227 ? -3.238 -2.185 18.448 1.00 98.44 227 ALA A C 1
ATOM 1888 O O . ALA A 1 227 ? -2.357 -1.840 19.235 1.00 98.44 227 ALA A O 1
ATOM 1889 N N . SER A 1 228 ? -4.483 -1.716 18.563 1.00 98.31 228 SER A N 1
ATOM 1890 C CA . SER A 1 228 ? -4.950 -0.795 19.620 1.00 98.31 228 SER A CA 1
ATOM 1891 C C . SER A 1 228 ? -5.511 -1.519 20.855 1.00 98.31 228 SER A C 1
ATOM 1893 O O . SER A 1 228 ? -5.499 -2.746 20.919 1.00 98.31 228 SER A O 1
ATOM 1895 N N . ASN A 1 229 ? -6.065 -0.779 21.816 1.00 96.88 229 ASN A N 1
ATOM 1896 C CA . ASN A 1 229 ? -6.818 -1.316 22.959 1.00 96.88 229 ASN A CA 1
ATOM 1897 C C . ASN A 1 229 ? -8.328 -1.505 22.701 1.00 96.88 229 ASN A C 1
ATOM 1899 O O . ASN A 1 229 ? -9.054 -1.886 23.623 1.00 96.88 229 ASN A O 1
ATOM 1903 N N . ALA A 1 230 ? -8.813 -1.219 21.488 1.00 98.25 230 ALA A N 1
ATOM 1904 C CA . ALA A 1 230 ? -10.205 -1.462 21.114 1.00 98.25 230 ALA A CA 1
ATOM 1905 C C . ALA A 1 230 ? -10.510 -2.969 21.015 1.00 98.25 230 ALA A C 1
ATOM 1907 O O . ALA A 1 230 ? -9.615 -3.776 20.750 1.00 98.25 230 ALA A O 1
ATOM 1908 N N . GLU A 1 231 ? -11.771 -3.340 21.223 1.00 98.19 231 GLU A N 1
ATOM 1909 C CA . GLU A 1 231 ? -12.213 -4.728 21.428 1.00 98.19 231 GLU A CA 1
ATOM 1910 C C . GLU A 1 231 ? -13.138 -5.221 20.309 1.00 98.19 231 GLU A C 1
ATOM 1912 O O . GLU A 1 231 ? -13.018 -6.372 19.882 1.00 98.19 231 GLU A O 1
ATOM 1917 N N . GLU A 1 232 ? -14.003 -4.344 19.788 1.00 98.31 232 GLU A N 1
ATOM 1918 C CA . GLU A 1 232 ? -14.924 -4.653 18.690 1.00 98.31 232 GLU A CA 1
ATOM 1919 C C . GLU A 1 232 ? -14.734 -3.696 17.506 1.00 98.31 232 GLU A C 1
ATOM 1921 O O . GLU A 1 232 ? -14.633 -2.480 17.689 1.00 98.31 232 GLU A O 1
ATOM 1926 N N . TYR A 1 233 ? -14.722 -4.240 16.292 1.00 98.31 233 TYR A N 1
ATOM 1927 C CA . TYR A 1 233 ? -14.660 -3.482 15.044 1.00 98.31 233 TYR A CA 1
ATOM 1928 C C . TYR A 1 233 ? -15.815 -3.878 14.128 1.00 98.31 233 TYR A C 1
ATOM 1930 O O . TYR A 1 233 ? -15.976 -5.053 13.798 1.00 98.31 233 TYR A O 1
ATOM 1938 N N . TYR A 1 234 ? -16.581 -2.884 13.699 1.00 96.94 234 TYR A N 1
ATOM 1939 C CA . TYR A 1 234 ? -17.666 -2.999 12.738 1.00 96.94 234 TYR A CA 1
ATOM 1940 C C . TYR A 1 234 ? -17.239 -2.262 11.476 1.00 96.94 234 TYR A C 1
ATOM 1942 O O . TYR A 1 234 ? -17.130 -1.038 11.475 1.00 96.94 234 TYR A O 1
ATOM 1950 N N . GLY A 1 235 ? -16.941 -3.014 10.425 1.00 96.38 235 GLY A N 1
ATOM 1951 C CA . GLY A 1 235 ? -16.533 -2.478 9.133 1.00 96.38 235 GLY A CA 1
ATOM 1952 C C . GLY A 1 235 ? -17.582 -2.723 8.063 1.00 96.38 235 GLY A C 1
ATOM 1953 O O . GLY A 1 235 ? -18.412 -3.625 8.187 1.00 96.38 235 GLY A O 1
ATOM 1954 N N . MET A 1 236 ? -17.525 -1.942 6.995 1.00 94.19 236 MET A N 1
ATOM 1955 C CA . MET A 1 236 ? -18.367 -2.151 5.823 1.00 94.19 236 MET A CA 1
ATOM 1956 C C . MET A 1 236 ? -17.632 -1.794 4.541 1.00 94.19 236 MET A C 1
ATOM 1958 O O . MET A 1 236 ? -16.839 -0.848 4.493 1.00 94.19 236 MET A O 1
ATOM 1962 N N . ASP A 1 237 ? -17.894 -2.585 3.511 1.00 94.81 237 ASP A N 1
ATOM 1963 C CA . ASP A 1 237 ? -17.361 -2.377 2.177 1.00 94.81 237 ASP A CA 1
ATOM 1964 C C . ASP A 1 237 ? -18.302 -3.023 1.145 1.00 94.81 237 ASP A C 1
ATOM 1966 O O . ASP A 1 237 ? -18.548 -4.232 1.221 1.00 94.81 237 ASP A O 1
ATOM 1970 N N . PRO A 1 238 ? -18.841 -2.269 0.171 1.00 93.94 238 PRO A N 1
ATOM 1971 C CA . PRO A 1 238 ? -19.673 -2.852 -0.878 1.00 93.94 238 PRO A CA 1
ATOM 1972 C C . PRO A 1 238 ? -18.867 -3.733 -1.849 1.00 93.94 238 PRO A C 1
ATOM 1974 O O . PRO A 1 238 ? -19.453 -4.545 -2.570 1.00 93.94 238 PRO A O 1
ATOM 1977 N N . ASN A 1 239 ? -17.534 -3.606 -1.891 1.00 92.69 239 ASN A N 1
ATOM 1978 C CA . ASN A 1 239 ? -16.695 -4.389 -2.785 1.00 92.69 239 ASN A CA 1
ATOM 1979 C C . ASN A 1 239 ? -16.528 -5.831 -2.281 1.00 92.69 239 ASN A C 1
ATOM 1981 O O . ASN A 1 239 ? -15.712 -6.143 -1.410 1.00 92.69 239 ASN A O 1
ATOM 1985 N N . GLY A 1 240 ? -17.282 -6.738 -2.903 1.00 89.69 240 GLY A N 1
ATOM 1986 C CA . GLY A 1 240 ? -17.255 -8.164 -2.593 1.00 89.69 240 GLY A CA 1
ATOM 1987 C C . GLY A 1 240 ? -15.897 -8.840 -2.769 1.00 89.69 240 GLY A C 1
ATOM 1988 O O . GLY A 1 240 ? -15.613 -9.788 -2.037 1.00 89.69 240 GLY A O 1
ATOM 1989 N N . ASP A 1 241 ? -15.051 -8.336 -3.670 1.00 92.56 241 ASP A N 1
ATOM 1990 C CA . ASP A 1 241 ? -13.732 -8.920 -3.950 1.00 92.56 241 ASP A CA 1
ATOM 1991 C C . ASP A 1 241 ? -12.778 -8.779 -2.752 1.00 92.56 241 ASP A C 1
ATOM 1993 O O . ASP A 1 241 ? -11.824 -9.543 -2.606 1.00 92.56 241 ASP A O 1
ATOM 1997 N N . LEU A 1 242 ? -13.058 -7.839 -1.842 1.00 95.56 242 LEU A N 1
ATOM 1998 C CA . LEU A 1 242 ? -12.256 -7.604 -0.639 1.00 95.56 242 LEU A CA 1
ATOM 1999 C C . LEU A 1 242 ? -12.711 -8.448 0.554 1.00 95.56 242 LEU A C 1
ATOM 2001 O O . LEU A 1 242 ? -11.964 -8.608 1.519 1.00 95.56 242 LEU A O 1
ATOM 2005 N N . HIS A 1 243 ? -13.917 -9.018 0.509 1.00 95.50 243 HIS A N 1
ATOM 2006 C CA . HIS A 1 243 ? -14.554 -9.644 1.669 1.00 95.50 243 HIS A CA 1
ATOM 2007 C C . HIS A 1 243 ? -13.776 -10.860 2.194 1.00 95.50 243 HIS A C 1
ATOM 2009 O O . HIS A 1 243 ? -13.588 -11.012 3.402 1.00 95.50 243 HIS A O 1
ATOM 2015 N N . GLN A 1 244 ? -13.237 -11.685 1.292 1.00 96.56 244 GLN A N 1
ATOM 2016 C CA . GLN A 1 244 ? -12.379 -12.810 1.670 1.00 96.56 244 GLN A CA 1
ATOM 2017 C C . GLN A 1 244 ? -11.037 -12.343 2.258 1.00 96.56 244 GLN A C 1
ATOM 2019 O O . GLN A 1 244 ? -10.516 -12.968 3.185 1.00 96.56 244 GLN A O 1
ATOM 2024 N N . ASN A 1 245 ? -10.493 -11.226 1.768 1.00 98.06 245 ASN A N 1
ATOM 2025 C CA . ASN A 1 245 ? -9.259 -10.653 2.302 1.00 98.06 245 ASN A CA 1
ATOM 2026 C C . ASN A 1 245 ? -9.487 -10.106 3.712 1.00 98.06 245 ASN A C 1
ATOM 2028 O O . ASN A 1 245 ? -8.692 -10.386 4.604 1.00 98.06 245 ASN A O 1
ATOM 2032 N N . TYR A 1 246 ? -10.600 -9.405 3.949 1.00 98.50 246 TYR A N 1
ATOM 2033 C CA . TYR A 1 246 ? -10.970 -8.947 5.288 1.00 98.50 246 TYR A CA 1
ATOM 2034 C C . TYR A 1 246 ? -11.127 -10.102 6.278 1.00 98.50 246 TYR A C 1
ATOM 2036 O O . TYR A 1 246 ? -10.631 -10.012 7.402 1.00 98.50 246 TYR A O 1
ATOM 2044 N N . HIS A 1 247 ? -11.785 -11.191 5.869 1.00 98.31 247 HIS A N 1
ATOM 2045 C CA . HIS A 1 247 ? -11.912 -12.390 6.699 1.00 98.31 247 HIS A CA 1
ATOM 2046 C C . HIS A 1 247 ? -10.536 -12.977 7.031 1.00 98.31 247 HIS A C 1
ATOM 2048 O O . HIS A 1 247 ? -10.222 -13.185 8.204 1.00 98.31 247 HIS A O 1
ATOM 2054 N N . SER A 1 248 ? -9.681 -13.132 6.016 1.00 98.38 248 SER A N 1
ATOM 2055 C CA . SER A 1 248 ? -8.317 -13.653 6.169 1.00 98.38 248 SER A CA 1
ATOM 2056 C C . SER A 1 248 ? -7.478 -12.788 7.114 1.00 98.38 248 SER A C 1
ATOM 2058 O O . SER A 1 248 ? -6.820 -13.311 8.012 1.00 98.38 248 SER A O 1
ATOM 2060 N N . MET A 1 249 ? -7.560 -11.460 6.979 1.00 98.62 249 MET A N 1
ATOM 2061 C CA . MET A 1 249 ? -6.927 -10.505 7.891 1.00 98.62 249 MET A CA 1
ATOM 2062 C C . MET A 1 249 ? -7.435 -10.680 9.328 1.00 98.62 249 MET A C 1
ATOM 2064 O O . MET A 1 249 ? -6.635 -1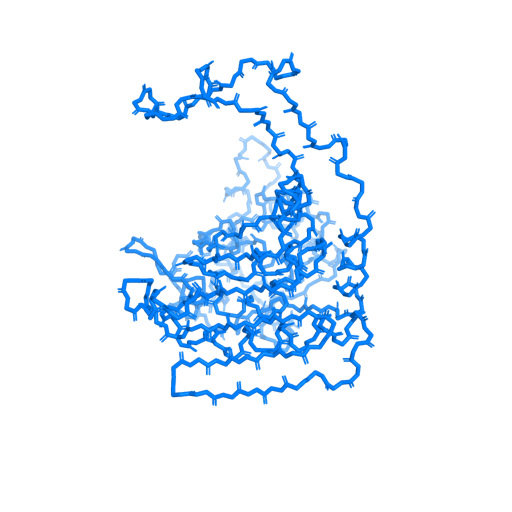0.790 10.252 1.00 98.62 249 MET A O 1
ATOM 2068 N N . ALA A 1 250 ? -8.755 -10.728 9.535 1.00 98.62 250 ALA A N 1
ATOM 2069 C CA . ALA A 1 250 ? -9.349 -10.833 10.867 1.00 98.62 250 ALA A CA 1
ATOM 2070 C C . ALA A 1 250 ? -8.981 -12.145 11.579 1.00 98.62 250 ALA A C 1
ATOM 2072 O O . ALA A 1 250 ? -8.717 -12.139 12.786 1.00 98.62 250 ALA A O 1
ATOM 2073 N N . VAL A 1 251 ? -8.925 -13.259 10.842 1.00 98.50 251 VAL A N 1
ATOM 2074 C CA . VAL A 1 251 ? -8.445 -14.550 11.355 1.00 98.50 251 VAL A CA 1
ATOM 2075 C C . VAL A 1 251 ? -6.956 -14.471 11.687 1.00 98.50 251 VAL A C 1
ATOM 2077 O O . VAL A 1 251 ? -6.557 -14.785 12.809 1.00 98.50 251 VAL A O 1
ATOM 2080 N N . GLN A 1 252 ? -6.132 -14.003 10.746 1.00 98.44 252 GLN A N 1
ATOM 2081 C CA . GLN A 1 252 ? -4.681 -13.993 10.905 1.00 98.44 252 GLN A CA 1
ATOM 2082 C C . GLN A 1 252 ? -4.222 -13.077 12.044 1.00 98.44 252 GLN A C 1
ATOM 2084 O O . GLN A 1 252 ? -3.360 -13.461 12.835 1.00 98.44 252 GLN A O 1
ATOM 2089 N N . TYR A 1 253 ? -4.816 -11.892 12.180 1.00 98.62 253 TYR A N 1
ATOM 2090 C CA . TYR A 1 253 ? -4.472 -10.967 13.258 1.00 98.62 253 TYR A CA 1
ATOM 2091 C C . TYR A 1 253 ? -4.896 -11.500 14.629 1.00 98.62 253 TYR A C 1
ATOM 2093 O O . TYR A 1 253 ? -4.142 -11.363 15.589 1.00 98.62 253 TYR A O 1
ATOM 2101 N N . ASN A 1 254 ? -6.047 -12.172 14.738 1.00 98.56 254 ASN A N 1
ATOM 2102 C CA . ASN A 1 254 ? -6.423 -12.867 15.972 1.00 98.56 254 ASN A CA 1
ATOM 2103 C C . ASN A 1 254 ? -5.444 -13.998 16.323 1.00 98.56 254 ASN A C 1
ATOM 2105 O O . ASN A 1 254 ? -5.036 -14.102 17.482 1.00 98.56 254 ASN A O 1
ATOM 2109 N N . ASN A 1 255 ? -5.020 -14.790 15.332 1.00 98.00 255 ASN A N 1
ATOM 2110 C CA . ASN A 1 255 ? -3.997 -15.822 15.519 1.00 98.00 255 ASN A CA 1
ATOM 2111 C C . ASN A 1 255 ? -2.677 -15.211 16.018 1.00 98.00 255 ASN A C 1
ATOM 2113 O O . ASN A 1 255 ? -2.100 -15.704 16.984 1.00 98.00 255 ASN A O 1
ATOM 2117 N N . TRP A 1 256 ? -2.214 -14.104 15.423 1.00 97.94 256 TRP A N 1
ATOM 2118 C CA . TRP A 1 256 ? -1.009 -13.397 15.880 1.00 97.94 256 TRP A CA 1
ATOM 2119 C C . TRP A 1 256 ? -1.152 -12.824 17.300 1.00 97.94 256 TRP A C 1
ATOM 2121 O O . TRP A 1 256 ? -0.169 -12.746 18.030 1.00 97.94 256 TRP A O 1
ATOM 2131 N N . LEU A 1 257 ? -2.364 -12.480 17.744 1.00 97.88 257 LEU A N 1
ATOM 2132 C CA . LEU A 1 257 ? -2.635 -12.101 19.138 1.00 97.88 257 LEU A CA 1
ATOM 2133 C C . LEU A 1 257 ? -2.783 -13.309 20.093 1.00 97.88 257 LEU A C 1
ATOM 2135 O O . LEU A 1 257 ? -3.053 -13.129 21.283 1.00 97.88 257 LEU A O 1
ATOM 2139 N N . GLY A 1 258 ? -2.604 -14.539 19.604 1.00 97.06 258 GLY A N 1
ATOM 2140 C CA . GLY A 1 258 ? -2.631 -15.762 20.407 1.00 97.06 258 GLY A CA 1
ATOM 2141 C C . GLY A 1 258 ? -4.026 -16.345 20.646 1.00 97.06 258 GLY A C 1
ATOM 2142 O O . GLY A 1 258 ? -4.229 -17.035 21.643 1.00 97.06 258 GLY A O 1
ATOM 2143 N N . ALA A 1 259 ? -5.012 -16.045 19.794 1.00 96.31 259 ALA A N 1
ATOM 2144 C CA . ALA A 1 259 ? -6.244 -16.833 19.712 1.00 96.31 259 ALA A CA 1
ATOM 2145 C C . ALA A 1 259 ? -6.094 -17.875 18.601 1.00 96.31 259 ALA A C 1
ATOM 2147 O O . ALA A 1 259 ? -6.387 -17.584 17.448 1.00 96.31 259 ALA A O 1
ATOM 2148 N N . GLU A 1 260 ? -5.619 -19.070 18.950 1.00 84.88 260 GLU A N 1
ATOM 2149 C CA . GLU A 1 260 ? -5.513 -20.195 18.020 1.00 84.88 260 GLU A CA 1
ATOM 2150 C C . GLU A 1 260 ? -6.929 -20.688 17.673 1.00 84.88 260 GLU A C 1
ATOM 2152 O O . GLU A 1 260 ? -7.606 -21.272 18.518 1.00 84.88 260 GLU A O 1
ATOM 2157 N N . ASN A 1 261 ? -7.376 -20.454 16.433 1.00 91.19 261 ASN A N 1
ATOM 2158 C CA . ASN A 1 261 ? -8.724 -20.761 15.912 1.00 91.19 261 ASN A CA 1
ATOM 2159 C C . ASN A 1 261 ? -9.831 -19.781 16.354 1.00 91.19 261 ASN A C 1
ATOM 2161 O O . ASN A 1 261 ? -10.763 -20.173 17.061 1.00 91.19 261 ASN A O 1
ATOM 2165 N N . PRO A 1 262 ? -9.781 -18.506 15.922 1.00 96.56 262 PRO A N 1
ATOM 2166 C CA . PRO A 1 262 ? -10.885 -17.585 16.156 1.00 96.56 262 PRO A CA 1
ATOM 2167 C C . PRO A 1 262 ? -12.165 -18.095 15.476 1.00 96.56 262 PRO A C 1
ATOM 2169 O O . PRO A 1 262 ? -12.148 -18.556 14.330 1.00 96.56 262 PRO A O 1
ATOM 2172 N N . GLN A 1 263 ? -13.290 -18.003 16.178 1.00 97.94 263 GLN A N 1
ATOM 2173 C CA . GLN A 1 263 ? -14.576 -18.476 15.686 1.00 97.94 263 GLN A CA 1
ATOM 2174 C C . GLN A 1 263 ? -15.067 -17.567 14.561 1.00 97.94 263 GLN A C 1
ATOM 2176 O O . GLN A 1 263 ? -15.184 -16.357 14.736 1.00 97.94 263 GLN A O 1
ATOM 2181 N N . THR A 1 264 ? -15.402 -18.155 13.414 1.00 98.31 264 THR A N 1
ATOM 2182 C CA . THR A 1 264 ? -16.061 -17.440 12.316 1.00 98.31 264 THR A CA 1
ATOM 2183 C C . THR A 1 264 ? -17.552 -17.762 12.307 1.00 98.31 264 THR A C 1
ATOM 2185 O O . THR A 1 264 ? -17.934 -18.929 12.316 1.00 98.31 264 THR A O 1
ATOM 2188 N N . THR A 1 265 ? -18.388 -16.729 12.236 1.00 98.06 265 THR A N 1
ATOM 2189 C CA . THR A 1 265 ? -19.824 -16.830 11.941 1.00 98.06 265 THR A CA 1
ATOM 2190 C C . THR A 1 265 ? -20.113 -16.033 10.676 1.00 98.06 265 THR A C 1
ATOM 2192 O O . THR A 1 265 ? -19.536 -14.967 10.477 1.00 98.06 265 THR A O 1
ATOM 2195 N N . THR A 1 266 ? -20.980 -16.537 9.805 1.00 97.12 266 THR A N 1
ATOM 2196 C CA . THR A 1 266 ? -21.342 -15.866 8.548 1.00 97.12 266 THR A CA 1
ATOM 2197 C C . THR A 1 266 ? -22.850 -15.694 8.463 1.00 97.12 266 THR A C 1
ATOM 2199 O O . THR A 1 266 ? -23.601 -16.520 8.981 1.00 97.12 266 THR A O 1
ATOM 2202 N N . GLY A 1 267 ? -23.273 -14.604 7.836 1.00 93.69 267 GLY A N 1
ATOM 2203 C CA . GLY A 1 267 ? -24.635 -14.390 7.362 1.00 93.69 267 GLY A CA 1
ATOM 2204 C C . GLY A 1 267 ? -24.616 -14.053 5.872 1.00 93.69 267 GLY A C 1
ATOM 2205 O O . GLY A 1 267 ? -23.562 -14.091 5.238 1.00 93.69 267 GLY A O 1
ATOM 2206 N N . ASP A 1 268 ? -25.770 -13.682 5.322 1.00 89.81 268 ASP A N 1
ATOM 2207 C CA . ASP A 1 268 ? -25.927 -13.492 3.872 1.00 89.81 268 ASP A CA 1
ATOM 2208 C C . ASP A 1 268 ? -24.995 -12.410 3.299 1.00 89.81 268 ASP A C 1
ATOM 2210 O O . ASP A 1 268 ? -24.355 -12.616 2.271 1.00 89.81 268 ASP A O 1
ATOM 2214 N N . ASN A 1 269 ? -24.868 -11.279 4.002 1.00 91.69 269 ASN A N 1
ATOM 2215 C CA . ASN A 1 269 ? -24.067 -10.124 3.579 1.00 91.69 269 ASN A CA 1
ATOM 2216 C C . ASN A 1 269 ? -23.067 -9.673 4.651 1.00 91.69 269 ASN A C 1
ATOM 2218 O O . ASN A 1 269 ? -22.719 -8.498 4.719 1.00 91.69 269 ASN A O 1
ATOM 2222 N N . TRP A 1 270 ? -22.626 -10.570 5.530 1.00 95.38 270 TRP A N 1
ATOM 2223 C CA . TRP A 1 270 ? -21.622 -10.233 6.538 1.00 95.38 270 TRP A CA 1
ATOM 2224 C C . TRP A 1 270 ? -20.872 -11.466 7.035 1.00 95.38 270 TRP A C 1
ATOM 2226 O O . TRP A 1 270 ? -21.379 -12.588 7.000 1.00 95.38 270 TRP A O 1
ATOM 2236 N N . PHE A 1 271 ? -19.671 -11.250 7.562 1.00 97.50 271 PHE A N 1
ATOM 2237 C CA . PHE A 1 271 ? -19.001 -12.226 8.417 1.00 97.50 271 PHE A CA 1
ATOM 2238 C C . PHE A 1 271 ? -18.628 -11.594 9.753 1.00 97.50 271 PHE A C 1
ATOM 2240 O O . PHE A 1 271 ? -18.491 -10.378 9.879 1.00 97.50 271 PHE A O 1
ATOM 2247 N N . GLN A 1 272 ? -18.439 -12.443 10.752 1.00 98.25 272 GLN A N 1
ATOM 2248 C CA . GLN A 1 272 ? -17.901 -12.080 12.046 1.00 98.25 272 GLN A CA 1
ATOM 2249 C C . GLN A 1 272 ? -16.799 -13.059 12.437 1.00 98.25 272 GLN A C 1
ATOM 2251 O O . GLN A 1 272 ? -16.968 -14.268 12.296 1.00 98.25 272 GLN A O 1
ATOM 2256 N N . VAL A 1 273 ? -15.687 -12.536 12.943 1.00 98.62 273 VAL A N 1
ATOM 2257 C CA . VAL A 1 273 ? -14.581 -13.307 13.513 1.00 98.62 273 VAL A CA 1
ATOM 2258 C C . VAL A 1 273 ? -14.405 -12.892 14.970 1.00 98.62 273 VAL A C 1
ATOM 2260 O O . VAL A 1 273 ? -14.201 -11.712 15.259 1.00 98.62 273 VAL A O 1
ATOM 2263 N N . GLU A 1 274 ? -14.471 -13.857 15.883 1.00 98.31 274 GLU A N 1
ATOM 2264 C CA . GLU A 1 274 ? -14.296 -13.662 17.323 1.00 98.31 274 GLU A CA 1
ATOM 2265 C C . GLU A 1 274 ? -13.082 -14.452 17.828 1.00 98.31 274 GLU A C 1
ATOM 2267 O O . GLU A 1 274 ? -13.035 -15.678 17.750 1.00 98.31 274 GLU A O 1
ATOM 2272 N N . GLY A 1 275 ? -12.080 -13.739 18.342 1.00 97.69 275 GLY A N 1
ATOM 2273 C CA . GLY A 1 275 ? -10.894 -14.315 18.980 1.00 97.69 275 GLY A CA 1
ATOM 2274 C C . GLY A 1 275 ? -10.473 -13.485 20.190 1.00 97.69 275 GLY A C 1
ATOM 2275 O O . GLY A 1 275 ? -11.266 -13.252 21.097 1.00 97.69 275 GLY A O 1
ATOM 2276 N N . LYS A 1 276 ? -9.232 -12.981 20.198 1.00 97.69 276 LYS A N 1
ATOM 2277 C CA . LYS A 1 276 ? -8.820 -11.934 21.154 1.00 97.69 276 LYS A CA 1
ATOM 2278 C C . LYS A 1 276 ? -9.573 -10.627 20.933 1.00 97.69 276 LYS A C 1
ATOM 2280 O O . LYS A 1 276 ? -9.744 -9.856 21.871 1.00 97.69 276 LYS A O 1
ATOM 2285 N N . LYS A 1 277 ? -9.970 -10.375 19.688 1.00 98.44 277 LYS A N 1
ATOM 2286 C CA . LYS A 1 277 ? -10.774 -9.232 19.273 1.00 98.44 277 LYS A CA 1
ATOM 2287 C C . LYS A 1 277 ? -11.906 -9.695 18.378 1.00 98.44 277 LYS A C 1
ATOM 2289 O O . LYS A 1 277 ? -11.779 -10.701 17.673 1.00 98.44 277 LYS A O 1
ATOM 2294 N N . LYS A 1 278 ? -12.993 -8.933 18.397 1.00 98.56 278 LYS A N 1
ATOM 2295 C CA . LYS A 1 278 ? -14.173 -9.176 17.578 1.00 98.56 278 LYS A CA 1
ATOM 2296 C C . LYS A 1 278 ? -14.175 -8.241 16.378 1.00 98.56 278 LYS A C 1
ATOM 2298 O O . LYS A 1 278 ? -14.009 -7.032 16.517 1.00 98.56 278 LYS A O 1
ATOM 2303 N N . VAL A 1 279 ? -14.395 -8.810 15.203 1.00 98.44 279 VAL A N 1
ATOM 2304 C CA . VAL A 1 279 ? -14.547 -8.076 13.948 1.00 98.44 279 VAL A CA 1
ATOM 2305 C C . VAL A 1 279 ? -15.818 -8.547 13.277 1.00 98.44 279 VAL A C 1
ATOM 2307 O O . VAL A 1 279 ? -15.985 -9.749 13.097 1.00 98.44 279 VAL A O 1
ATOM 2310 N N . LYS A 1 280 ? -16.677 -7.621 12.862 1.00 97.69 280 LYS A N 1
ATOM 2311 C CA . LYS A 1 280 ? -17.810 -7.884 11.977 1.00 97.69 280 LYS A CA 1
ATOM 2312 C C . LYS A 1 280 ? -17.681 -6.995 10.748 1.00 97.69 280 LYS A C 1
ATOM 2314 O O . LYS A 1 280 ? -17.538 -5.785 10.894 1.00 97.69 280 LYS A O 1
ATOM 2319 N N . ILE A 1 281 ? -17.702 -7.587 9.559 1.00 97.44 281 ILE A N 1
ATOM 2320 C CA . ILE A 1 281 ? -17.646 -6.850 8.293 1.00 97.44 281 ILE A CA 1
ATOM 2321 C C . ILE A 1 281 ? -18.929 -7.104 7.520 1.00 97.44 281 ILE A C 1
ATOM 2323 O O . ILE A 1 281 ? -19.316 -8.258 7.337 1.00 97.44 281 ILE A O 1
ATOM 2327 N N . TYR A 1 282 ? -19.559 -6.025 7.069 1.00 96.12 282 TYR A N 1
ATOM 2328 C CA . TYR A 1 282 ? -20.713 -6.053 6.183 1.00 96.12 282 TYR A CA 1
ATOM 2329 C C . TYR A 1 282 ? -20.278 -5.857 4.729 1.00 96.12 282 TYR A C 1
ATOM 2331 O O . TYR A 1 282 ? -19.509 -4.949 4.406 1.00 96.12 282 TYR A O 1
ATOM 2339 N N . ARG A 1 283 ? -20.808 -6.694 3.840 1.00 95.00 283 ARG A N 1
ATOM 2340 C CA . ARG A 1 283 ? -20.696 -6.570 2.386 1.00 95.00 283 ARG A CA 1
ATOM 2341 C C . ARG A 1 283 ? -21.835 -5.698 1.858 1.00 95.00 283 ARG A C 1
ATOM 2343 O O . ARG A 1 283 ? -22.714 -6.168 1.138 1.00 95.00 283 ARG A O 1
ATOM 2350 N N . SER A 1 284 ? -21.853 -4.441 2.274 1.00 92.44 284 SER A N 1
ATOM 2351 C CA . SER A 1 284 ? -22.889 -3.475 1.913 1.00 92.44 284 SER A CA 1
ATOM 2352 C C . SER A 1 284 ? -22.314 -2.060 1.901 1.00 92.44 284 SER A C 1
ATOM 2354 O O . SER A 1 284 ? -21.300 -1.803 2.562 1.00 92.44 284 SER A O 1
ATOM 2356 N N . PRO A 1 285 ? -22.942 -1.124 1.171 1.00 91.81 285 PRO A N 1
ATOM 2357 C CA . PRO A 1 285 ? -22.689 0.292 1.388 1.00 91.81 285 PRO A CA 1
ATOM 2358 C C . PRO A 1 285 ? -23.161 0.699 2.798 1.00 91.81 285 PRO A C 1
ATOM 2360 O O . PRO A 1 285 ? -23.930 -0.020 3.447 1.00 91.81 285 PRO A O 1
ATOM 2363 N N . ALA A 1 286 ? -22.667 1.833 3.297 1.00 90.62 286 ALA A N 1
ATOM 2364 C CA . ALA A 1 286 ? -22.940 2.281 4.665 1.00 90.62 286 ALA A CA 1
ATOM 2365 C C . ALA A 1 286 ? -24.408 2.683 4.870 1.00 90.62 286 ALA A C 1
ATOM 2367 O O . ALA A 1 286 ? -24.960 2.559 5.962 1.00 90.62 286 ALA A O 1
ATOM 2368 N N . GLU A 1 287 ? -25.040 3.148 3.800 1.00 90.25 287 GLU A N 1
ATOM 2369 C CA . GLU A 1 287 ? -26.427 3.588 3.740 1.00 90.25 287 GLU A CA 1
ATOM 2370 C C . GLU A 1 287 ? -27.417 2.441 3.994 1.00 90.25 287 GLU A C 1
ATOM 2372 O O . GLU A 1 287 ? -28.502 2.688 4.514 1.00 90.25 287 GLU A O 1
ATOM 2377 N N . ASP A 1 288 ? -27.018 1.199 3.703 1.00 90.44 288 ASP A N 1
ATOM 2378 C CA . ASP A 1 288 ? -27.874 0.008 3.786 1.00 90.44 288 ASP A CA 1
ATOM 2379 C C . ASP A 1 288 ? -27.693 -0.776 5.098 1.00 90.44 288 ASP A C 1
ATOM 2381 O O . ASP A 1 288 ? -28.192 -1.896 5.240 1.00 90.44 288 ASP A O 1
ATOM 2385 N N . LEU A 1 289 ? -26.944 -0.233 6.060 1.00 85.38 289 LEU A N 1
ATOM 2386 C CA . LEU A 1 289 ? -26.698 -0.934 7.313 1.00 85.38 289 LEU A CA 1
ATOM 2387 C C . LEU A 1 289 ? -27.922 -0.986 8.236 1.00 85.38 289 LEU A C 1
ATOM 2389 O O . LEU A 1 289 ? -28.684 -0.019 8.319 1.00 85.38 289 LEU A O 1
ATOM 2393 N N . PRO A 1 290 ? -28.053 -2.065 9.034 1.00 84.69 290 PRO A N 1
ATOM 2394 C CA . PRO A 1 290 ? -29.031 -2.142 10.110 1.00 84.69 290 PRO A CA 1
ATOM 2395 C C . PRO A 1 290 ? -28.560 -1.294 11.302 1.00 84.69 290 PRO A C 1
ATOM 2397 O O . PRO A 1 290 ? -28.100 -1.818 12.313 1.00 84.69 290 PRO A O 1
ATOM 2400 N N . TRP A 1 291 ? -28.635 0.031 11.173 1.00 87.00 291 TRP A N 1
ATOM 2401 C CA . TRP A 1 291 ? -28.135 0.987 12.169 1.00 87.00 291 TRP A CA 1
ATOM 2402 C C . TRP A 1 291 ? -28.734 0.802 13.567 1.00 87.00 291 TRP A C 1
ATOM 2404 O O . TRP A 1 291 ? -28.051 1.059 14.552 1.00 87.00 291 TRP A O 1
ATOM 2414 N N . ASP A 1 292 ? -29.967 0.306 13.657 1.00 86.75 292 ASP A N 1
ATOM 2415 C CA . ASP A 1 292 ? -30.635 0.022 14.932 1.00 86.75 292 ASP A CA 1
ATOM 2416 C C .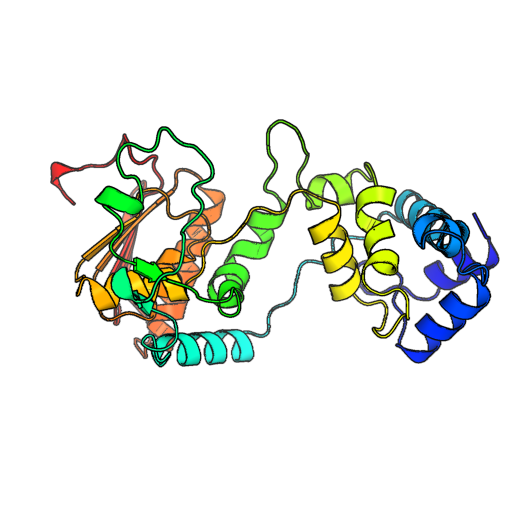 ASP A 1 292 ? -30.048 -1.204 15.669 1.00 86.75 292 ASP A C 1
ATOM 2418 O O . ASP A 1 292 ? -30.330 -1.413 16.849 1.00 86.75 292 ASP A O 1
ATOM 2422 N N . GLU A 1 293 ? -29.234 -2.020 14.990 1.00 77.00 293 GLU A N 1
ATOM 2423 C CA . GLU A 1 293 ? -28.628 -3.251 15.518 1.00 77.00 293 GLU A CA 1
ATOM 2424 C C . GLU A 1 293 ? -27.119 -3.125 15.823 1.00 77.00 293 GLU A C 1
ATOM 2426 O O . GLU A 1 293 ? -26.519 -4.091 16.310 1.00 77.00 293 GLU A O 1
ATOM 2431 N N . ILE A 1 294 ? -26.488 -1.981 15.513 1.00 75.06 294 ILE A N 1
ATOM 2432 C CA . ILE A 1 294 ? -25.023 -1.768 15.565 1.00 75.06 294 ILE A CA 1
ATOM 2433 C C . ILE A 1 294 ? -24.611 -0.865 16.733 1.00 75.06 294 ILE A C 1
ATOM 2435 O O . ILE A 1 294 ? -25.227 0.203 16.926 1.00 75.06 294 ILE A O 1
#

Secondary structure (DSSP, 8-state):
--HHHHHHHHHSB-TTS-B-B-HHHHHHHHHHHS---TTS-HHHHTHHHHHHHHHHHHHH-PPP-PPP--HHHHHHHHHHHHT---GGGEEEGGG------S-S--TT-HHHH--EEE---STTTHHHHHHHHHHHTT--BTTB--HHHHHHHTTTHHHHHTHHHHH-TT--S-BSHHHHHHHHHHHS--PPPPPHHHHHHHHHHTT-SEEEES--TTSHHHHHHHHSS--EEEEE-S-GGGHHHHHHHHHHHHHHTT-SSPEEEEETTEEEEESSSEEEEESS-GGGS-GGG-

Radius of gyration: 22.9 Å; chains: 1; bounding box: 58×49×56 Å

Sequence (294 aa):
MNEELLKIYEDNTNEYGLPVFDLFTWQNINTKYIDPDTSLPMSKRAKVMIDTMIHFFEKHKPKFPFRDFDEHDVRQNFYTLCNLNLKDNIFPKEKCKTVHEKYDDYVGNFPEWGMGILNFSSNYNNISDMFMNRERMKCSYDRSPSPITMWNDQTDLKQILSPIWRLHPDCGMPLKNNLYIEGVRVGAYFATQFKPSVAKAFYDFTKSKKVLDTSSGWGDRMAGFFASNAEEYYGMDPNGDLHQNYHSMAVQYNNWLGAENPQTTTGDNWFQVEGKKKVKIYRSPAEDLPWDEI

Foldseek 3Di:
DDPVVLVQQQVAADPQSGRWFALVRQLVVLVVQFAPPPVDARCVRCVRVLVSNLVSCVVPLGAQLFDDDDVVVLLVLLVCLLVPDQVVQWAFLVRDDDDDDPDPPPPCDCVVNNGTGRHDDQSNVVNLCNLCVVVQQCDDDPPFGGLNCCSRVSPPSSLLPVVLCVVCVSSNGTPDSVSSVVSSPRRGDGDDDDRLSSLQSVCQVVVAQEEEAQDCDSVSNVSNCLSHPHAEYEEEHLDPVCQVSVVVSLQVSLVSVPFDDFDWDDDDFWIWTHHSHIYIYGNDHSVPDPVVVD

pLDDT: mean 94.5, std 3.93, range [75.06, 98.75]